Protein AF-A0A7S0P1N0-F1 (afdb_monomer_lite)

Radius of gyration: 26.45 Å; chains: 1; bounding box: 77×82×74 Å

Sequence (257 aa):
RDPQAFTAPPEMADDKFNQLIKRLEAVTVRLETMDGPAQPPVVAAALVEDDVPSPMVQAYDDFLASEVSAYVGLAGKIGAADVLAQAEVLKQAFDAQRAMLVQVSKCKKPSGAEMGDVVKATAEKIGEVQAKVDRRSASFNYLQAVSEAVPALGWVMIEKTPAPHVNEMWNCGAYNQTKILQQFKGKDEAQISCAKAMKEIFVALEKFVKENHRTGLEWNPKGVAVAEYKGAALPPPPLAVGGGPPPPPPPPPPPPP

Organism: NCBI:txid127549

InterPro domains:
  IPR001837 Adenylate cyclase-associated CAP [PTHR10652] (18-256)
  IPR013992 Adenylate cyclase-associated CAP, N-terminal [PF01213] (20-42)
  IPR018106 CAP, conserved site, N-terminal [PS01088] (20-32)
  IPR036222 Adenylate cyclase-associated CAP, N-terminal domain superfamily [G3DSA:1.25.40.330] (56-224)
  IPR036222 Adenylate cyclase-associated CAP, N-terminal domain superfamily [SSF101278] (57-254)
  IPR053950 CAP, N-terminal domain [PF21938] (60-217)

pLDDT: mean 83.4, std 21.51, range [33.78, 98.88]

Secondary structure (DSSP, 8-state):
-PPPP-----HHHHHHHHHHHHHHHHHHHHHHTT-S-------------TTS--HHHHHHHHHIIIIIHHHHHHHHHTT-HHHHHHHHHHHHHHHHHHHHHHHHHHBPPPPHHHHHHHHHHHHHHHHHHHHT--TT-TTHHHHHHHHHHGGGGGGGG--S-HHHHHHHHHHHHHHHHHHHHHHHTTT-HHHHHHHHHHHHHHHHHHHHHHHH-TTS----TTPBPGGG----PPPPPP-----PPPPPPPPPPPPP-

Structure (mmCIF, N/CA/C/O backbone):
data_AF-A0A7S0P1N0-F1
#
_entry.id   AF-A0A7S0P1N0-F1
#
loop_
_atom_site.group_PDB
_atom_site.id
_atom_site.type_symbol
_atom_site.label_atom_id
_atom_site.label_alt_id
_atom_site.label_comp_id
_atom_site.label_asym_id
_atom_site.label_entity_id
_atom_site.label_seq_id
_atom_site.pdbx_PDB_ins_code
_atom_site.Cartn_x
_atom_site.Cartn_y
_atom_site.Cartn_z
_atom_site.occupancy
_atom_site.B_iso_or_equiv
_atom_site.auth_seq_id
_atom_site.auth_comp_id
_atom_site.auth_asym_id
_atom_site.auth_atom_id
_atom_site.pdbx_PDB_model_num
ATOM 1 N N . ARG A 1 1 ? 26.922 -28.212 37.563 1.00 38.50 1 ARG A N 1
ATOM 2 C CA . ARG A 1 1 ? 25.515 -28.559 37.250 1.00 38.50 1 ARG A CA 1
ATOM 3 C C . ARG A 1 1 ? 25.008 -27.496 36.288 1.00 38.50 1 ARG A C 1
ATOM 5 O O . ARG A 1 1 ? 25.272 -26.329 36.533 1.00 38.50 1 ARG A O 1
ATOM 12 N N . ASP A 1 2 ? 24.448 -27.959 35.183 1.00 40.12 2 ASP A N 1
ATOM 13 C CA . ASP A 1 2 ? 24.424 -27.406 33.822 1.00 40.12 2 ASP A CA 1
ATOM 14 C C . ASP A 1 2 ? 23.770 -26.034 33.583 1.00 40.12 2 ASP A C 1
ATOM 16 O O . ASP A 1 2 ? 22.739 -25.735 34.185 1.00 40.12 2 ASP A O 1
ATOM 20 N N . PRO A 1 3 ? 24.267 -25.271 32.587 1.00 42.78 3 PRO A N 1
ATOM 21 C CA . PRO A 1 3 ? 23.469 -24.366 31.771 1.00 42.78 3 PRO A CA 1
ATOM 22 C C . PRO A 1 3 ? 23.076 -25.053 30.447 1.00 42.78 3 PRO A C 1
ATOM 24 O O . PRO A 1 3 ? 23.932 -25.381 29.626 1.00 42.78 3 PRO A O 1
ATOM 27 N N . GLN A 1 4 ? 21.778 -25.269 30.218 1.00 41.41 4 GLN A N 1
ATOM 28 C CA . GLN A 1 4 ? 21.286 -25.713 28.912 1.00 41.41 4 GLN A CA 1
ATOM 29 C C . GLN A 1 4 ? 21.271 -24.551 27.915 1.00 41.41 4 GLN A C 1
ATOM 31 O O . GLN A 1 4 ? 20.579 -23.551 28.095 1.00 41.41 4 GLN A O 1
ATOM 36 N N . ALA A 1 5 ? 22.040 -24.740 26.847 1.00 48.41 5 ALA A N 1
ATOM 37 C CA . ALA A 1 5 ? 21.930 -24.033 25.589 1.00 48.41 5 ALA A CA 1
ATOM 38 C C . ALA A 1 5 ? 20.613 -24.387 24.879 1.00 48.41 5 ALA A C 1
ATOM 40 O O . ALA A 1 5 ? 20.197 -25.545 24.870 1.00 48.41 5 ALA A O 1
ATOM 41 N N . PHE A 1 6 ? 20.015 -23.402 24.211 1.00 36.78 6 PHE A N 1
ATOM 42 C CA . PHE A 1 6 ? 19.104 -23.638 23.095 1.00 36.78 6 PHE A CA 1
ATOM 43 C C . PHE A 1 6 ? 19.391 -22.592 22.016 1.00 36.78 6 PHE A C 1
ATOM 45 O O . PHE A 1 6 ? 18.815 -21.510 21.975 1.00 36.78 6 PHE A O 1
ATOM 52 N N . THR A 1 7 ? 20.360 -22.916 21.169 1.00 48.94 7 THR A N 1
ATOM 53 C CA . THR A 1 7 ? 20.601 -22.258 19.886 1.00 48.94 7 THR A CA 1
ATOM 54 C C . THR A 1 7 ? 20.446 -23.322 18.806 1.00 48.94 7 THR A C 1
ATOM 56 O O . THR A 1 7 ? 21.201 -24.292 18.805 1.00 48.94 7 THR A O 1
ATOM 59 N N . ALA A 1 8 ? 19.483 -23.144 17.903 1.00 41.91 8 ALA A N 1
ATOM 60 C CA . ALA A 1 8 ? 19.374 -23.857 16.631 1.00 41.91 8 ALA A CA 1
ATOM 61 C C . ALA A 1 8 ? 18.570 -22.988 15.634 1.00 41.91 8 ALA A C 1
ATOM 63 O O . ALA A 1 8 ? 17.661 -22.291 16.094 1.00 41.91 8 ALA A O 1
ATOM 64 N N . PRO A 1 9 ? 18.789 -23.072 14.303 1.00 48.50 9 PRO A N 1
ATOM 65 C CA . PRO A 1 9 ? 19.985 -23.555 13.595 1.00 48.50 9 PRO A CA 1
ATOM 66 C C . PRO A 1 9 ? 20.454 -22.646 12.417 1.00 48.50 9 PRO A C 1
ATOM 68 O O . PRO A 1 9 ? 19.719 -21.770 11.961 1.00 48.50 9 PRO A O 1
ATOM 71 N N . PRO A 1 10 ? 21.670 -22.878 11.876 1.00 54.00 10 PRO A N 1
ATOM 72 C CA . PRO A 1 10 ? 22.224 -22.235 10.670 1.00 54.00 10 PRO A CA 1
ATOM 73 C C . PRO A 1 10 ? 21.725 -22.818 9.320 1.00 54.00 10 PRO A C 1
ATOM 75 O O . PRO A 1 10 ? 22.302 -22.545 8.273 1.00 54.00 10 PRO A O 1
ATOM 78 N N . GLU A 1 11 ? 20.625 -23.571 9.309 1.00 49.34 11 GLU A N 1
ATOM 79 C CA . GLU A 1 11 ? 20.190 -24.426 8.185 1.00 49.34 11 GLU A CA 1
ATOM 80 C C . GLU A 1 11 ? 19.778 -23.659 6.904 1.00 49.34 11 GLU A C 1
ATOM 82 O O . GLU A 1 11 ? 19.972 -24.133 5.788 1.00 49.34 11 GLU A O 1
ATOM 87 N N . MET A 1 12 ? 19.282 -22.422 7.031 1.00 49.97 12 MET A N 1
ATOM 88 C CA . MET A 1 12 ? 18.842 -21.610 5.879 1.00 49.97 12 MET A CA 1
ATOM 89 C C . MET A 1 12 ? 19.996 -21.054 5.024 1.00 49.97 12 MET A C 1
ATOM 91 O O . MET A 1 12 ? 19.798 -20.722 3.852 1.00 49.97 12 MET A O 1
ATOM 95 N N . ALA A 1 13 ? 21.187 -20.896 5.609 1.00 55.12 13 ALA A N 1
ATOM 96 C CA . ALA A 1 13 ? 22.369 -20.432 4.884 1.00 55.12 13 ALA A CA 1
ATOM 97 C C . ALA A 1 13 ? 22.968 -21.563 4.036 1.00 55.12 13 ALA A C 1
ATOM 99 O O . ALA A 1 13 ? 23.388 -21.324 2.900 1.00 55.12 13 ALA A O 1
ATOM 100 N N . ASP A 1 14 ? 22.920 -22.787 4.560 1.00 60.50 14 ASP A N 1
ATOM 101 C CA . ASP A 1 14 ? 23.453 -23.983 3.914 1.00 60.50 14 ASP A CA 1
ATOM 102 C C . ASP A 1 14 ? 22.654 -24.344 2.657 1.00 60.50 14 ASP A C 1
ATOM 104 O O . ASP A 1 14 ? 23.241 -24.665 1.625 1.00 60.50 14 ASP A O 1
ATOM 108 N N . ASP A 1 15 ? 21.330 -24.179 2.671 1.00 64.25 15 ASP A N 1
ATOM 109 C CA . ASP A 1 15 ? 20.498 -24.422 1.487 1.00 64.25 15 ASP A CA 1
ATOM 110 C C . ASP A 1 15 ? 20.764 -23.429 0.350 1.00 64.25 15 ASP A C 1
ATOM 112 O O . ASP A 1 15 ? 20.892 -23.825 -0.813 1.00 64.25 15 ASP A O 1
ATOM 116 N N . LYS A 1 16 ? 20.922 -22.137 0.665 1.00 63.69 16 LYS A N 1
ATOM 117 C CA . LYS A 1 16 ? 21.288 -21.122 -0.340 1.00 63.69 16 LYS A CA 1
ATOM 118 C C . LYS A 1 16 ? 22.685 -21.377 -0.903 1.00 63.69 16 LYS A C 1
ATOM 120 O O . LYS A 1 16 ? 22.903 -21.225 -2.105 1.00 63.69 16 LYS A O 1
ATOM 125 N N . PHE A 1 17 ? 23.617 -21.803 -0.055 1.00 68.50 17 PHE A N 1
ATOM 126 C CA . PHE A 1 17 ? 24.977 -22.148 -0.457 1.00 68.50 17 PHE A CA 1
ATOM 127 C C . PHE A 1 17 ? 25.018 -23.402 -1.346 1.00 68.50 17 PHE A C 1
ATOM 129 O O . PHE A 1 17 ? 25.632 -23.386 -2.413 1.00 68.50 17 PHE A O 1
ATOM 136 N N . ASN A 1 18 ? 24.269 -24.446 -0.991 1.00 67.25 18 ASN A N 1
ATOM 137 C CA . ASN A 1 18 ? 24.148 -25.672 -1.782 1.00 67.25 18 ASN A CA 1
ATOM 138 C C . ASN A 1 18 ? 23.496 -25.420 -3.151 1.00 67.25 18 ASN A C 1
ATOM 140 O O . ASN A 1 18 ? 23.880 -26.027 -4.153 1.00 67.25 18 ASN A O 1
ATOM 144 N N . GLN A 1 19 ? 22.536 -24.494 -3.226 1.00 66.94 19 GLN A N 1
ATOM 145 C CA . GLN A 1 19 ? 21.942 -24.069 -4.497 1.00 66.94 19 GLN A CA 1
ATOM 146 C C . GLN A 1 19 ? 22.935 -23.297 -5.379 1.00 66.94 19 GLN A C 1
ATOM 148 O O . GLN A 1 19 ? 22.938 -23.486 -6.596 1.00 66.94 19 GLN A O 1
ATOM 153 N N . LEU A 1 20 ? 23.802 -22.466 -4.790 1.00 66.31 20 LEU A N 1
ATOM 154 C CA . LEU A 1 20 ? 24.868 -21.767 -5.515 1.00 66.31 20 LEU A CA 1
ATOM 155 C C . LEU A 1 20 ? 25.917 -22.742 -6.071 1.00 66.31 20 LEU A C 1
ATOM 157 O O . LEU A 1 20 ? 26.323 -22.596 -7.223 1.00 66.31 20 LEU A O 1
ATOM 161 N N . ILE A 1 21 ? 26.297 -23.767 -5.301 1.00 75.19 21 ILE A N 1
ATOM 162 C CA . ILE A 1 21 ? 27.248 -24.801 -5.743 1.00 75.19 21 ILE A CA 1
ATOM 163 C C . ILE A 1 21 ? 26.687 -25.595 -6.926 1.00 75.19 21 ILE A C 1
ATOM 165 O O . ILE A 1 21 ? 27.344 -25.686 -7.959 1.00 75.19 21 ILE A O 1
ATOM 169 N N . LYS A 1 22 ? 25.438 -26.073 -6.844 1.00 67.88 22 LYS A N 1
ATOM 170 C CA . LYS A 1 22 ? 24.798 -26.799 -7.959 1.00 67.88 22 LYS A CA 1
ATOM 171 C C . LYS A 1 22 ? 24.733 -25.972 -9.246 1.00 67.88 22 LYS A C 1
ATOM 173 O O . LYS A 1 22 ? 24.831 -26.514 -10.346 1.00 67.88 22 LYS A O 1
ATOM 178 N N . ARG A 1 23 ? 24.567 -24.650 -9.130 1.00 72.44 23 ARG A N 1
ATOM 179 C CA . ARG A 1 23 ? 24.579 -23.736 -10.284 1.00 72.44 23 ARG A CA 1
ATOM 180 C C . ARG A 1 23 ? 25.978 -23.568 -10.862 1.00 72.44 23 ARG A C 1
ATOM 182 O O . ARG A 1 23 ? 26.115 -23.583 -12.081 1.00 72.44 23 ARG A O 1
ATOM 189 N N . LEU A 1 24 ? 26.999 -23.442 -10.015 1.00 66.12 24 LEU A N 1
ATOM 190 C CA . LEU A 1 24 ? 28.394 -23.395 -10.456 1.00 66.12 24 LEU A CA 1
ATOM 191 C C . LEU A 1 24 ? 28.783 -24.666 -11.215 1.00 66.12 24 LEU A C 1
ATOM 193 O O . LEU A 1 24 ? 29.367 -24.555 -12.291 1.00 66.12 24 LEU A O 1
ATOM 197 N N . GLU A 1 25 ? 28.384 -25.837 -10.714 1.00 72.50 25 GLU A N 1
ATOM 198 C CA . GLU A 1 25 ? 28.589 -27.136 -11.370 1.00 72.50 25 GLU A CA 1
ATOM 199 C C . GLU A 1 25 ? 27.862 -27.215 -12.726 1.00 72.50 25 GLU A C 1
ATOM 201 O O . GLU A 1 25 ? 28.440 -27.616 -13.734 1.00 72.50 25 GLU A O 1
ATOM 206 N N . ALA A 1 26 ? 26.613 -26.744 -12.808 1.00 62.31 26 ALA A N 1
ATOM 207 C CA . ALA A 1 26 ? 25.864 -26.720 -14.068 1.00 62.31 26 ALA A CA 1
ATOM 208 C C . ALA A 1 26 ? 26.461 -25.753 -15.112 1.00 62.31 26 ALA A C 1
ATOM 210 O O . ALA A 1 26 ? 26.416 -26.027 -16.315 1.00 62.31 26 ALA A O 1
ATOM 211 N N . VAL A 1 27 ? 27.022 -24.623 -14.670 1.00 62.94 27 VAL A N 1
ATOM 212 C CA . VAL A 1 27 ? 27.705 -23.655 -15.543 1.00 62.94 27 VAL A CA 1
ATOM 213 C C . VAL A 1 27 ? 29.039 -24.214 -16.041 1.00 62.94 27 VAL A C 1
ATOM 215 O O . VAL A 1 27 ? 29.364 -24.021 -17.211 1.00 62.94 27 VAL A O 1
ATOM 218 N N . THR A 1 28 ? 29.773 -24.959 -15.210 1.00 59.78 28 THR A N 1
ATOM 219 C CA . THR A 1 28 ? 31.033 -25.603 -15.624 1.00 59.78 28 THR A CA 1
ATOM 220 C C . THR A 1 28 ? 30.793 -26.706 -16.651 1.00 59.78 28 THR A C 1
ATOM 222 O O . THR A 1 28 ? 31.433 -26.689 -17.697 1.00 59.78 28 THR A O 1
ATOM 225 N N . VAL A 1 29 ? 29.783 -27.562 -16.457 1.00 61.78 29 VAL A N 1
ATOM 226 C CA . VAL A 1 29 ? 29.405 -28.593 -17.449 1.00 61.78 29 VAL A CA 1
ATOM 227 C C . VAL A 1 29 ? 29.011 -27.976 -18.802 1.00 61.78 29 VAL A C 1
ATOM 229 O O . VAL A 1 29 ? 29.302 -28.533 -19.862 1.00 61.78 29 VAL A O 1
ATOM 232 N N . ARG A 1 30 ? 28.364 -26.802 -18.793 1.00 59.91 30 ARG A N 1
ATOM 233 C CA . ARG A 1 30 ? 27.990 -26.071 -20.017 1.00 59.91 30 ARG A CA 1
ATOM 234 C C . ARG A 1 30 ? 29.170 -25.388 -20.711 1.00 59.91 30 ARG A C 1
ATOM 236 O O . ARG A 1 30 ? 29.171 -25.295 -21.934 1.00 59.91 30 ARG A O 1
ATOM 243 N N . LEU A 1 31 ? 30.163 -24.933 -19.950 1.00 55.50 31 LEU A N 1
ATOM 244 C CA . LEU A 1 31 ? 31.414 -24.398 -20.495 1.00 55.50 31 LEU A CA 1
ATOM 245 C C . LEU A 1 31 ? 32.249 -25.501 -21.156 1.00 55.50 31 LEU A C 1
ATOM 247 O O . LEU A 1 31 ? 32.766 -25.292 -22.248 1.00 55.50 31 LEU A O 1
ATOM 251 N N . GLU A 1 32 ? 32.302 -26.692 -20.561 1.00 61.88 32 GLU A N 1
ATOM 252 C CA . GLU A 1 32 ? 33.027 -27.843 -21.121 1.00 61.88 32 GLU A CA 1
ATOM 253 C C . GLU A 1 32 ? 32.364 -28.420 -22.385 1.00 61.88 32 GLU A C 1
ATOM 255 O O . GLU A 1 32 ? 33.026 -29.043 -23.212 1.00 61.88 32 GLU A O 1
ATOM 260 N N . THR A 1 33 ? 31.066 -28.177 -22.588 1.00 53.72 33 THR A N 1
ATOM 261 C CA . THR A 1 33 ? 30.337 -28.590 -23.802 1.00 53.72 33 THR A CA 1
ATOM 262 C C . THR A 1 33 ? 30.398 -27.569 -24.946 1.00 53.72 33 THR A C 1
ATOM 264 O O . THR A 1 33 ? 29.909 -27.860 -26.037 1.00 53.72 33 THR A O 1
ATOM 267 N N . MET A 1 34 ? 31.020 -26.400 -24.740 1.00 54.03 34 MET A N 1
ATOM 268 C CA . MET A 1 34 ? 31.154 -25.342 -25.754 1.00 54.03 34 MET A CA 1
ATOM 269 C C . MET A 1 34 ? 32.425 -25.432 -26.622 1.00 54.03 34 MET A C 1
ATOM 271 O O . MET A 1 34 ? 32.556 -24.646 -27.556 1.00 54.03 34 MET A O 1
ATOM 275 N N . ASP A 1 35 ? 33.315 -26.406 -26.401 1.00 47.09 35 ASP A N 1
ATOM 276 C CA . ASP A 1 35 ? 34.572 -26.574 -27.164 1.00 47.09 35 ASP A CA 1
ATOM 277 C C . ASP A 1 35 ? 34.420 -27.389 -28.481 1.00 47.09 35 ASP A C 1
ATOM 279 O O . ASP A 1 35 ? 35.325 -28.091 -28.933 1.00 47.09 35 ASP A O 1
ATOM 283 N N . GLY A 1 36 ? 33.247 -27.315 -29.127 1.00 51.47 36 GLY A N 1
ATOM 284 C CA . GLY A 1 36 ? 32.944 -27.948 -30.424 1.00 51.47 36 GLY A CA 1
ATOM 285 C C . GLY A 1 36 ? 32.865 -26.941 -31.588 1.00 51.47 36 GLY A C 1
ATOM 286 O O . GLY A 1 36 ? 32.586 -25.763 -31.361 1.00 51.47 36 GLY A O 1
ATOM 287 N N . PRO A 1 37 ? 33.096 -27.354 -32.854 1.00 42.81 37 PRO A N 1
ATOM 288 C CA . PRO A 1 37 ? 33.332 -26.415 -33.947 1.00 42.81 37 PRO A CA 1
ATOM 289 C C . PRO A 1 37 ? 32.078 -25.613 -34.341 1.00 42.81 37 PRO A C 1
ATOM 291 O O . PRO A 1 37 ? 31.004 -26.159 -34.581 1.00 42.81 37 PRO A O 1
ATOM 294 N N . ALA A 1 38 ? 32.298 -24.298 -34.430 1.00 46.72 38 ALA A N 1
ATOM 295 C CA . ALA A 1 38 ? 31.458 -23.190 -34.890 1.00 46.72 38 ALA A CA 1
ATOM 296 C C . ALA A 1 38 ? 30.164 -23.524 -35.671 1.00 46.72 38 ALA A C 1
ATOM 298 O O . ALA A 1 38 ? 30.196 -23.871 -36.853 1.00 46.72 38 ALA A O 1
ATOM 299 N N . GLN A 1 39 ? 29.016 -23.236 -35.045 1.00 35.59 39 GLN A N 1
ATOM 300 C CA . GLN A 1 39 ? 27.755 -22.917 -35.726 1.00 35.59 39 GLN A CA 1
ATOM 301 C C . GLN A 1 39 ? 27.469 -21.398 -35.666 1.00 35.59 39 GLN A C 1
ATOM 303 O O . GLN A 1 39 ? 27.903 -20.734 -34.722 1.00 35.59 39 GLN A O 1
ATOM 308 N N . PRO A 1 40 ? 26.768 -20.829 -36.671 1.00 38.91 40 PRO A N 1
ATOM 309 C CA . PRO A 1 40 ? 26.481 -19.392 -36.767 1.00 38.91 40 PRO A CA 1
ATOM 310 C C . PRO A 1 40 ? 25.583 -18.905 -35.612 1.00 38.91 40 PRO A C 1
ATOM 312 O O . PRO A 1 40 ? 24.900 -19.722 -34.992 1.00 38.91 40 PRO A O 1
ATOM 315 N N . PRO A 1 41 ? 25.563 -17.590 -35.304 1.00 38.31 41 PRO A N 1
ATOM 316 C CA . PRO A 1 41 ? 25.000 -17.079 -34.063 1.00 38.31 41 PRO A CA 1
ATOM 317 C C . PRO A 1 41 ? 23.477 -17.209 -34.082 1.00 38.31 41 PRO A C 1
ATOM 319 O O . PRO A 1 41 ? 22.760 -16.351 -34.594 1.00 38.31 41 PRO A O 1
ATOM 322 N N . VAL A 1 42 ? 22.969 -18.282 -33.481 1.00 37.53 42 VAL A N 1
ATOM 323 C CA . VAL A 1 42 ? 21.639 -18.261 -32.886 1.00 37.53 42 VAL A CA 1
ATOM 324 C C . VAL A 1 42 ? 21.680 -17.187 -31.812 1.00 37.53 42 VAL A C 1
ATOM 326 O O . VAL A 1 42 ? 22.429 -17.293 -30.842 1.00 37.53 42 VAL A O 1
ATOM 329 N N . VAL A 1 43 ? 20.921 -16.114 -32.038 1.00 39.66 43 VAL A N 1
ATOM 330 C CA . VAL A 1 43 ? 20.565 -15.137 -31.011 1.00 39.66 43 VAL A CA 1
ATOM 331 C C . VAL A 1 43 ? 20.265 -15.908 -29.736 1.00 39.66 43 VAL A C 1
ATOM 333 O O . VAL A 1 43 ? 19.310 -16.682 -29.683 1.00 39.66 43 VAL A O 1
ATOM 336 N N . ALA A 1 44 ? 21.148 -15.770 -28.748 1.00 37.00 44 ALA A N 1
ATOM 337 C CA . ALA A 1 44 ? 20.954 -16.359 -27.444 1.00 37.00 44 ALA A CA 1
ATOM 338 C C . ALA A 1 44 ? 19.660 -15.757 -26.904 1.00 37.00 44 ALA A C 1
ATOM 340 O O . ALA A 1 44 ? 19.636 -14.612 -26.452 1.00 37.00 44 ALA A O 1
ATOM 341 N N . ALA A 1 45 ? 18.567 -16.511 -27.024 1.00 38.62 45 ALA A N 1
ATOM 342 C CA . ALA A 1 45 ? 17.382 -16.292 -26.227 1.00 38.62 45 ALA A CA 1
ATOM 343 C C . ALA A 1 45 ? 17.904 -16.276 -24.793 1.00 38.62 45 ALA A C 1
ATOM 345 O O . ALA A 1 45 ? 18.419 -17.290 -24.315 1.00 38.62 45 ALA A O 1
ATOM 346 N N . ALA A 1 46 ? 17.901 -15.091 -24.180 1.00 40.81 46 ALA A N 1
ATOM 347 C CA . ALA A 1 46 ? 18.275 -14.925 -22.793 1.00 40.81 46 ALA A CA 1
ATOM 348 C C . ALA A 1 46 ? 17.471 -15.965 -22.019 1.00 40.81 46 ALA A C 1
ATOM 350 O O . ALA A 1 46 ? 16.240 -15.920 -22.014 1.00 40.81 46 ALA A O 1
ATOM 351 N N . LEU A 1 47 ? 18.174 -16.965 -21.486 1.00 42.12 47 LEU A N 1
ATOM 352 C CA . LEU A 1 47 ? 17.580 -17.977 -20.637 1.00 42.12 47 LEU A CA 1
ATOM 353 C C . LEU A 1 47 ? 16.906 -17.211 -19.510 1.00 42.12 47 LEU A C 1
ATOM 355 O O . LEU A 1 47 ? 17.573 -16.559 -18.710 1.00 42.12 47 LEU A O 1
ATOM 359 N N . VAL A 1 48 ? 15.580 -17.221 -19.532 1.00 46.78 48 VAL A N 1
ATOM 360 C CA . VAL A 1 48 ? 14.754 -16.641 -18.491 1.00 46.78 48 VAL A CA 1
ATOM 361 C C . VAL A 1 48 ? 15.152 -17.376 -17.212 1.00 46.78 48 VAL A C 1
ATOM 363 O O . VAL A 1 48 ? 14.984 -18.591 -17.113 1.00 46.78 48 VAL A O 1
ATOM 366 N N . GLU A 1 49 ? 15.784 -16.668 -16.276 1.00 45.56 49 GLU A N 1
ATOM 367 C CA . GLU A 1 49 ? 16.088 -17.148 -14.923 1.00 45.56 49 GLU A CA 1
ATOM 368 C C . GLU A 1 49 ? 14.767 -17.270 -14.139 1.00 45.56 49 GLU A C 1
ATOM 370 O O . GLU A 1 49 ? 14.502 -16.517 -13.208 1.00 45.56 49 GLU A O 1
ATOM 375 N N . ASP A 1 50 ? 13.864 -18.140 -14.593 1.00 53.16 50 ASP A N 1
ATOM 376 C CA . ASP A 1 50 ? 12.423 -17.925 -14.416 1.00 53.16 50 ASP A CA 1
ATOM 377 C C . ASP A 1 50 ? 11.826 -18.395 -13.083 1.00 53.16 50 ASP A C 1
ATOM 379 O O . ASP A 1 50 ? 10.608 -18.404 -12.955 1.00 53.16 50 ASP A O 1
ATOM 383 N N . ASP A 1 51 ? 12.629 -18.753 -12.076 1.00 60.50 51 ASP A N 1
ATOM 384 C CA . ASP A 1 51 ? 12.069 -19.364 -10.855 1.00 60.50 51 ASP A CA 1
ATOM 385 C C . ASP A 1 51 ? 12.529 -18.744 -9.530 1.00 60.50 51 ASP A C 1
ATOM 387 O O . ASP A 1 51 ? 12.043 -19.121 -8.467 1.00 60.50 51 ASP A O 1
ATOM 391 N N . VAL A 1 52 ? 13.431 -17.755 -9.557 1.00 67.19 52 VAL A N 1
ATOM 392 C CA . VAL A 1 52 ? 13.800 -17.012 -8.341 1.00 67.19 52 VAL A CA 1
ATOM 393 C C . VAL A 1 52 ? 13.293 -15.575 -8.445 1.00 67.19 52 VAL A C 1
ATOM 395 O O . VAL A 1 52 ? 13.694 -14.863 -9.369 1.00 67.19 52 VAL A O 1
ATOM 398 N N . PRO A 1 53 ? 12.433 -15.117 -7.512 1.00 80.25 53 PRO A N 1
ATOM 399 C CA . PRO A 1 53 ? 12.043 -13.716 -7.433 1.00 80.25 53 PRO A CA 1
ATOM 400 C C . PRO A 1 53 ? 13.273 -12.807 -7.370 1.00 80.25 53 PRO A C 1
ATOM 402 O O . PRO A 1 53 ? 14.254 -13.116 -6.690 1.00 80.25 53 PRO A O 1
ATOM 405 N N . SER A 1 54 ? 13.227 -11.665 -8.061 1.00 91.75 54 SER A N 1
ATOM 406 C CA . SER A 1 54 ? 14.294 -10.670 -7.932 1.00 91.75 54 SER A CA 1
ATOM 407 C C . SER A 1 54 ? 14.417 -10.224 -6.463 1.00 91.75 54 SER A C 1
ATOM 409 O O . SER A 1 54 ? 13.416 -10.250 -5.741 1.00 91.75 54 SER A O 1
ATOM 411 N N . PRO A 1 55 ? 15.595 -9.765 -5.996 1.00 94.50 55 PRO A N 1
ATOM 412 C CA . PRO A 1 55 ? 15.749 -9.290 -4.618 1.00 94.50 55 PRO A CA 1
ATOM 413 C C . PRO A 1 55 ? 14.729 -8.211 -4.225 1.00 94.50 55 PRO A C 1
ATOM 415 O O . PRO A 1 55 ? 14.241 -8.202 -3.100 1.00 94.50 55 PRO A O 1
ATOM 418 N N . MET A 1 56 ? 14.362 -7.347 -5.175 1.00 95.81 56 MET A N 1
ATOM 419 C CA . MET A 1 56 ? 13.334 -6.321 -5.000 1.00 95.81 56 MET A CA 1
ATOM 420 C C . MET A 1 56 ? 11.929 -6.930 -4.855 1.00 95.81 56 MET A C 1
ATOM 422 O O . MET A 1 56 ? 11.183 -6.516 -3.973 1.00 95.81 56 MET A O 1
ATOM 426 N N . VAL A 1 57 ? 11.572 -7.952 -5.641 1.00 96.94 57 VAL A N 1
ATOM 427 C CA . VAL A 1 57 ? 10.289 -8.658 -5.464 1.00 96.94 57 VAL A CA 1
ATOM 428 C C . VAL A 1 57 ? 10.258 -9.383 -4.119 1.00 96.94 57 VAL A C 1
ATOM 430 O O . VAL A 1 57 ? 9.264 -9.283 -3.410 1.00 96.94 57 VAL A O 1
ATOM 433 N N . GLN A 1 58 ? 11.349 -10.043 -3.723 1.00 97.44 58 GLN A N 1
ATOM 434 C CA . GLN A 1 58 ? 11.426 -10.721 -2.427 1.00 97.44 58 GLN A CA 1
ATOM 435 C C . GLN A 1 58 ? 11.284 -9.740 -1.254 1.00 97.44 58 GLN A C 1
ATOM 437 O O . GLN A 1 58 ? 10.548 -10.015 -0.314 1.00 97.44 58 GLN A O 1
ATOM 442 N N . ALA A 1 59 ? 11.934 -8.574 -1.317 1.00 97.69 59 ALA A N 1
ATOM 443 C CA . ALA A 1 59 ? 11.790 -7.546 -0.287 1.00 97.69 59 ALA A CA 1
ATOM 444 C C . ALA A 1 59 ? 10.342 -7.037 -0.176 1.00 97.69 59 ALA A C 1
ATOM 446 O O . ALA A 1 59 ? 9.871 -6.735 0.921 1.00 97.69 59 ALA A O 1
ATOM 447 N N . TYR A 1 60 ? 9.625 -6.961 -1.302 1.00 98.50 60 TYR A N 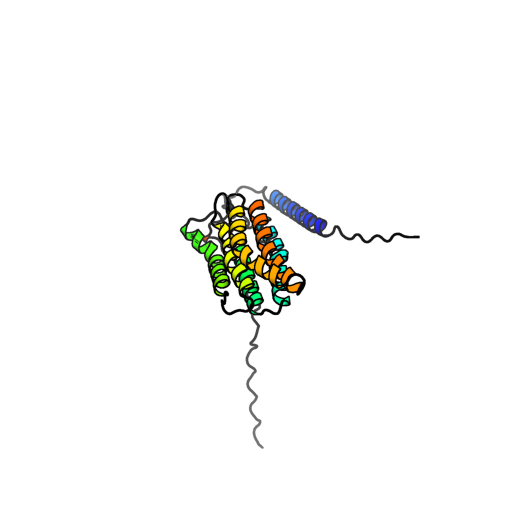1
ATOM 448 C CA . TYR A 1 60 ? 8.203 -6.634 -1.301 1.00 98.50 60 TYR A CA 1
ATOM 449 C C . TYR A 1 60 ? 7.363 -7.763 -0.689 1.00 98.50 60 TYR A C 1
ATOM 451 O O . TYR A 1 60 ? 6.476 -7.489 0.113 1.00 98.50 60 TYR A O 1
ATOM 459 N N . ASP A 1 61 ? 7.667 -9.025 -1.003 1.00 98.31 61 ASP A N 1
ATOM 460 C CA . ASP A 1 61 ? 6.987 -10.202 -0.444 1.00 98.31 61 ASP A CA 1
ATOM 461 C C . ASP A 1 61 ? 7.107 -10.271 1.075 1.00 98.31 61 ASP A C 1
ATOM 463 O O . ASP A 1 61 ? 6.109 -10.494 1.764 1.00 98.31 61 ASP A O 1
ATOM 467 N N . ASP A 1 62 ? 8.305 -10.013 1.598 1.00 98.06 62 ASP A N 1
ATOM 468 C CA . ASP A 1 62 ? 8.564 -9.973 3.035 1.00 98.06 62 ASP A CA 1
ATOM 469 C C . ASP A 1 62 ? 7.731 -8.867 3.706 1.00 98.06 62 ASP A C 1
ATOM 471 O O . ASP A 1 62 ? 7.120 -9.097 4.750 1.00 98.06 62 ASP A O 1
ATOM 475 N N . PHE A 1 63 ? 7.633 -7.693 3.070 1.00 98.06 63 PHE A N 1
ATOM 476 C CA . PHE A 1 63 ? 6.770 -6.593 3.511 1.00 98.06 63 PHE A CA 1
ATOM 477 C C . PHE A 1 63 ? 5.275 -6.969 3.515 1.00 98.06 63 PHE A C 1
ATOM 479 O O . PHE A 1 63 ? 4.557 -6.637 4.463 1.00 98.06 63 PHE A O 1
ATOM 486 N N . LEU A 1 64 ? 4.786 -7.675 2.489 1.00 98.50 64 LEU A N 1
ATOM 487 C CA . LEU A 1 64 ? 3.391 -8.132 2.449 1.00 98.50 64 LEU A CA 1
ATOM 488 C C . LEU A 1 64 ? 3.098 -9.154 3.551 1.00 98.50 64 LEU A C 1
ATOM 490 O O . LEU A 1 64 ? 2.047 -9.094 4.198 1.00 98.50 64 LEU A O 1
ATOM 494 N N . ALA A 1 65 ? 4.025 -10.089 3.761 1.00 98.00 65 ALA A N 1
ATOM 495 C CA . ALA A 1 65 ? 3.914 -11.132 4.770 1.00 98.00 65 ALA A CA 1
ATOM 496 C C . ALA A 1 65 ? 3.997 -10.581 6.203 1.00 98.00 65 ALA A C 1
ATOM 498 O O . ALA A 1 65 ? 3.415 -11.185 7.106 1.00 98.00 65 ALA A O 1
ATOM 499 N N . SER A 1 66 ? 4.667 -9.440 6.409 1.00 97.81 66 SER A N 1
ATOM 500 C CA . SER A 1 66 ? 4.729 -8.752 7.698 1.00 97.81 66 SER A CA 1
ATOM 501 C C . SER A 1 66 ? 3.577 -7.757 7.884 1.00 97.81 66 SER A C 1
ATOM 503 O O . SER A 1 66 ? 2.562 -8.095 8.494 1.00 97.81 66 SER A O 1
ATOM 505 N N . GLU A 1 67 ? 3.705 -6.537 7.367 1.00 97.94 67 GLU A N 1
ATOM 506 C CA . GLU A 1 67 ? 2.892 -5.393 7.791 1.00 97.94 67 GLU A CA 1
ATOM 507 C C . GLU A 1 67 ? 1.468 -5.451 7.242 1.00 97.94 67 GLU A C 1
ATOM 509 O O . GLU A 1 67 ? 0.501 -5.204 7.968 1.00 97.94 67 GLU A O 1
ATOM 514 N N . VAL A 1 68 ? 1.315 -5.827 5.968 1.00 98.44 68 VAL A N 1
ATOM 515 C CA . VAL A 1 68 ? -0.012 -5.925 5.340 1.00 98.44 68 VAL A CA 1
ATOM 516 C C . VAL A 1 68 ? -0.808 -7.066 5.974 1.00 98.44 68 VAL A C 1
ATOM 518 O O . VAL A 1 68 ? -1.958 -6.874 6.372 1.00 98.44 68 VAL A O 1
ATOM 521 N N . SER A 1 69 ? -0.186 -8.238 6.136 1.00 98.25 69 SER A N 1
ATOM 522 C CA . SER A 1 69 ? -0.794 -9.388 6.815 1.00 98.25 69 SER A CA 1
ATOM 523 C C . SER A 1 69 ? -1.169 -9.073 8.270 1.00 98.25 69 SER A C 1
ATOM 525 O O . SER A 1 69 ? -2.288 -9.368 8.701 1.00 98.25 69 SER A O 1
ATOM 527 N N . ALA A 1 70 ? -0.280 -8.409 9.019 1.00 98.50 70 ALA A N 1
ATOM 528 C CA . ALA A 1 70 ? -0.539 -8.008 10.399 1.00 98.50 70 ALA A CA 1
ATOM 529 C C . ALA A 1 70 ? -1.738 -7.054 10.509 1.00 98.50 70 ALA A C 1
ATOM 531 O O . ALA A 1 70 ? -2.601 -7.257 11.367 1.00 98.50 70 ALA A O 1
ATOM 532 N N . TYR A 1 71 ? -1.834 -6.053 9.629 1.00 98.75 71 TYR A N 1
ATOM 533 C CA . TYR A 1 71 ? -2.975 -5.138 9.602 1.00 98.75 71 TYR A CA 1
ATOM 534 C C . TYR A 1 71 ? -4.293 -5.860 9.302 1.00 98.75 71 TYR A C 1
ATOM 536 O O . TYR A 1 71 ? -5.254 -5.673 10.046 1.00 98.75 71 TYR A O 1
ATOM 544 N N . VAL A 1 72 ? -4.342 -6.724 8.281 1.00 98.69 72 VAL A N 1
ATOM 545 C CA . VAL A 1 72 ? -5.554 -7.502 7.954 1.00 98.69 72 VAL A CA 1
ATOM 546 C C . VAL A 1 72 ? -5.958 -8.395 9.132 1.00 98.69 72 VAL A C 1
ATOM 548 O O . VAL A 1 72 ? -7.123 -8.419 9.534 1.00 98.69 72 VAL A O 1
ATOM 551 N N . GLY A 1 73 ? -4.989 -9.072 9.754 1.00 98.56 73 GLY A N 1
ATOM 552 C CA . GLY A 1 73 ? -5.227 -9.903 10.932 1.00 98.56 73 GLY A CA 1
ATOM 553 C C . GLY A 1 73 ? -5.752 -9.115 12.137 1.00 98.56 73 GLY A C 1
ATOM 554 O O . GLY A 1 73 ? -6.583 -9.622 12.890 1.00 98.56 73 GLY A O 1
ATOM 555 N N . LEU A 1 74 ? -5.300 -7.873 12.333 1.00 98.75 74 LEU A N 1
ATOM 556 C CA . LEU A 1 74 ? -5.800 -6.984 13.385 1.00 98.75 74 LEU A CA 1
ATOM 557 C C . LEU A 1 74 ? -7.178 -6.404 13.049 1.00 98.75 74 LEU A C 1
ATOM 559 O O . LEU A 1 74 ? -8.031 -6.357 13.934 1.00 98.75 74 LEU A O 1
ATOM 563 N N . ALA A 1 75 ? -7.438 -6.050 11.789 1.00 98.44 75 ALA A N 1
ATOM 564 C CA . ALA A 1 75 ? -8.751 -5.607 11.323 1.00 98.44 75 ALA A CA 1
ATOM 565 C C . ALA A 1 75 ? -9.829 -6.681 11.560 1.00 98.44 75 ALA A C 1
ATOM 567 O O . ALA A 1 75 ? -10.942 -6.368 11.979 1.00 98.44 75 ALA A O 1
ATOM 568 N N . GLY A 1 76 ? -9.481 -7.962 11.401 1.00 97.94 76 GLY A N 1
ATOM 569 C CA . GLY A 1 76 ? -10.376 -9.071 11.744 1.00 97.94 76 GLY A CA 1
ATOM 570 C C . GLY A 1 76 ? -10.665 -9.208 13.245 1.00 97.94 76 GLY A C 1
ATOM 571 O O . GLY A 1 76 ? -11.713 -9.724 13.626 1.00 97.94 76 GLY A O 1
ATOM 572 N N . LYS A 1 77 ? -9.773 -8.720 14.117 1.00 97.56 77 LYS A N 1
ATOM 573 C CA . LYS A 1 77 ? -9.909 -8.833 15.581 1.00 97.56 77 LYS A CA 1
ATOM 574 C C . LYS A 1 77 ? -10.725 -7.709 16.217 1.00 97.56 77 LYS A C 1
ATOM 576 O O . LYS A 1 77 ? -11.230 -7.907 17.316 1.00 97.56 77 LYS A O 1
ATOM 581 N N . ILE A 1 78 ? -10.875 -6.557 15.559 1.00 97.50 78 ILE A N 1
ATOM 582 C CA . ILE A 1 78 ? -11.611 -5.411 16.129 1.00 97.50 78 ILE A CA 1
ATOM 583 C C . ILE A 1 78 ? -13.140 -5.529 16.010 1.00 97.50 78 ILE A C 1
ATOM 585 O O . ILE A 1 78 ? -13.859 -4.661 16.498 1.00 97.50 78 ILE A O 1
ATOM 589 N N . GLY A 1 79 ? -13.652 -6.575 15.350 1.00 94.00 79 GLY A N 1
ATOM 590 C CA . GLY A 1 79 ? -15.093 -6.835 15.238 1.00 94.00 79 GLY A CA 1
ATOM 591 C C . GLY A 1 79 ? -15.860 -5.880 14.311 1.00 94.00 79 GLY A C 1
ATOM 592 O O . GLY A 1 79 ? -17.089 -5.871 14.337 1.00 94.00 79 GLY A O 1
ATOM 593 N N . ALA A 1 80 ? -15.164 -5.092 13.486 1.00 97.12 80 ALA A N 1
ATOM 594 C CA . ALA A 1 80 ? -15.757 -4.183 12.506 1.00 97.12 80 ALA A CA 1
ATOM 595 C C . ALA A 1 80 ? -15.655 -4.774 11.089 1.00 97.12 80 ALA A C 1
ATOM 597 O O . ALA A 1 80 ? -14.609 -4.704 10.441 1.00 97.12 80 ALA A O 1
ATOM 598 N N . ALA A 1 81 ? -16.744 -5.387 10.617 1.00 98.12 81 ALA A N 1
ATOM 599 C CA . ALA A 1 81 ? -16.764 -6.139 9.357 1.00 98.12 81 ALA A CA 1
ATOM 600 C C . ALA A 1 81 ? -16.427 -5.283 8.123 1.00 98.12 81 ALA A C 1
ATOM 602 O O . ALA A 1 81 ? -15.805 -5.766 7.181 1.00 98.12 81 ALA A O 1
ATOM 603 N N . ASP A 1 82 ? -16.811 -4.010 8.131 1.00 98.31 82 ASP A N 1
ATOM 604 C CA . ASP A 1 82 ? -16.503 -3.052 7.072 1.00 98.31 82 ASP A CA 1
ATOM 605 C C . ASP A 1 82 ? -15.015 -2.678 7.024 1.00 98.31 82 ASP A C 1
ATOM 607 O O . ASP A 1 82 ? -14.451 -2.559 5.936 1.00 98.31 82 ASP A O 1
ATOM 611 N N . VAL A 1 83 ? -14.356 -2.571 8.183 1.00 98.62 83 VAL A N 1
ATOM 612 C CA . VAL A 1 83 ? -12.904 -2.352 8.267 1.00 98.62 83 VAL A CA 1
ATOM 613 C C . VAL A 1 83 ? -12.143 -3.559 7.731 1.00 98.62 83 VAL A C 1
ATOM 615 O O . VAL A 1 83 ? -11.235 -3.383 6.921 1.00 98.62 83 VAL A O 1
ATOM 618 N N . LEU A 1 84 ? -12.532 -4.780 8.117 1.00 98.75 84 LEU A N 1
ATOM 619 C CA . LEU A 1 84 ? -11.936 -5.999 7.559 1.00 98.75 84 LEU A CA 1
ATOM 620 C C . LEU A 1 84 ? -12.128 -6.059 6.037 1.00 98.75 84 LEU A C 1
ATOM 622 O O . LEU A 1 84 ? -11.164 -6.271 5.305 1.00 98.75 84 LEU A O 1
ATOM 626 N N . ALA A 1 85 ? -13.342 -5.790 5.553 1.00 98.75 85 ALA A N 1
ATOM 627 C CA . ALA A 1 85 ? -13.633 -5.808 4.125 1.00 98.75 85 ALA A CA 1
ATOM 628 C C . ALA A 1 85 ? -12.802 -4.782 3.335 1.00 98.75 85 ALA A C 1
ATOM 630 O O . ALA A 1 85 ? -12.404 -5.063 2.206 1.00 98.75 85 ALA A O 1
ATOM 631 N N . GLN A 1 86 ? -12.528 -3.593 3.884 1.00 98.81 86 GLN A N 1
ATOM 632 C CA . GLN A 1 86 ? -11.627 -2.636 3.235 1.00 98.81 86 GLN A CA 1
ATOM 633 C C . GLN A 1 86 ? -10.158 -3.080 3.324 1.00 98.81 86 GLN A C 1
ATOM 635 O O . GLN A 1 86 ? -9.429 -2.938 2.343 1.00 98.81 86 GLN A O 1
ATOM 640 N N . ALA A 1 87 ? -9.726 -3.650 4.452 1.00 98.81 87 ALA A N 1
ATOM 641 C CA . ALA A 1 87 ? -8.366 -4.155 4.630 1.00 98.81 87 ALA A CA 1
ATOM 642 C C . ALA A 1 87 ? -8.028 -5.288 3.643 1.00 98.81 87 ALA A C 1
ATOM 644 O O . ALA A 1 87 ? -6.927 -5.328 3.096 1.00 98.81 87 ALA A O 1
ATOM 645 N N . GLU A 1 88 ? -8.982 -6.174 3.349 1.00 98.75 88 GLU A N 1
ATOM 646 C CA . GLU A 1 88 ? -8.823 -7.225 2.337 1.00 98.75 88 GLU A CA 1
ATOM 647 C C . GLU A 1 88 ? -8.670 -6.655 0.921 1.00 98.75 88 GLU A C 1
ATOM 649 O O . GLU A 1 88 ? -7.818 -7.114 0.160 1.00 98.75 88 GLU A O 1
ATOM 654 N N . VAL A 1 89 ? -9.440 -5.621 0.564 1.00 98.81 89 VAL A N 1
ATOM 655 C CA . VAL A 1 89 ? -9.283 -4.938 -0.733 1.00 98.81 89 VAL A CA 1
ATOM 656 C C . VAL A 1 89 ? -7.951 -4.186 -0.795 1.00 98.81 89 VAL A C 1
ATOM 658 O O . VAL A 1 89 ? -7.283 -4.214 -1.827 1.00 98.81 89 VAL A O 1
ATOM 661 N N . LEU A 1 90 ? -7.507 -3.580 0.311 1.00 98.88 90 LEU A N 1
ATOM 662 C CA . LEU A 1 90 ? -6.179 -2.970 0.398 1.00 98.88 90 LEU A CA 1
ATOM 663 C C . LEU A 1 90 ? -5.084 -4.011 0.146 1.00 98.88 90 LEU A C 1
ATOM 665 O O . LEU A 1 90 ? -4.184 -3.762 -0.654 1.00 98.88 90 LEU A O 1
ATOM 669 N N . LYS A 1 91 ? -5.185 -5.200 0.753 1.00 98.81 91 LYS A N 1
ATOM 670 C CA . LYS A 1 91 ? -4.267 -6.309 0.469 1.00 98.81 91 LYS A CA 1
ATOM 671 C C . LYS A 1 91 ? -4.276 -6.674 -1.018 1.00 98.81 91 LYS A C 1
ATOM 673 O O . LYS A 1 91 ? -3.209 -6.823 -1.601 1.00 98.81 91 LYS A O 1
ATOM 678 N N . GLN A 1 92 ? -5.445 -6.757 -1.653 1.00 98.81 92 GLN A N 1
ATOM 679 C CA . GLN A 1 92 ? -5.532 -7.019 -3.096 1.00 98.81 92 GLN A CA 1
ATOM 680 C C . GLN A 1 92 ? -4.860 -5.920 -3.937 1.00 98.81 92 GLN A C 1
ATOM 682 O O . GLN A 1 92 ? -4.280 -6.227 -4.976 1.00 98.81 92 GLN A O 1
ATOM 687 N N . ALA A 1 93 ? -4.895 -4.656 -3.500 1.00 98.81 93 ALA A N 1
ATOM 688 C CA . ALA A 1 93 ? -4.174 -3.565 -4.160 1.00 98.81 93 ALA A CA 1
ATOM 689 C C . ALA A 1 93 ? -2.649 -3.756 -4.082 1.00 98.81 93 ALA A C 1
ATOM 691 O O . ALA A 1 93 ? -1.945 -3.576 -5.076 1.00 98.81 93 ALA A O 1
ATOM 692 N N . PHE A 1 94 ? -2.148 -4.182 -2.921 1.00 98.88 94 PHE A N 1
ATOM 693 C CA . PHE A 1 94 ? -0.748 -4.558 -2.735 1.00 98.88 94 PHE A CA 1
ATOM 694 C C . PHE A 1 94 ? -0.359 -5.805 -3.549 1.00 98.88 94 PHE A C 1
ATOM 696 O O . PHE A 1 94 ? 0.691 -5.817 -4.185 1.00 98.88 94 PHE A O 1
ATOM 703 N N . ASP A 1 95 ? -1.216 -6.829 -3.607 1.00 98.69 95 ASP A N 1
ATOM 704 C CA . ASP A 1 95 ? -0.988 -8.031 -4.421 1.00 98.69 95 ASP A CA 1
ATOM 705 C C . ASP A 1 95 ? -0.937 -7.687 -5.928 1.00 98.69 95 ASP A C 1
ATOM 707 O O . ASP A 1 95 ? -0.095 -8.206 -6.666 1.00 98.69 95 ASP A O 1
ATOM 711 N N . ALA A 1 96 ? -1.790 -6.766 -6.393 1.00 98.62 96 ALA A N 1
ATOM 712 C CA . ALA A 1 96 ? -1.752 -6.251 -7.762 1.00 98.62 96 ALA A CA 1
ATOM 713 C C . ALA A 1 96 ? -0.456 -5.470 -8.042 1.00 98.62 96 ALA A C 1
ATOM 715 O O . ALA A 1 96 ? 0.190 -5.688 -9.071 1.00 98.62 96 ALA A O 1
ATOM 716 N N . GLN A 1 97 ? -0.020 -4.623 -7.101 1.00 98.56 97 GLN A N 1
ATOM 717 C CA . GLN A 1 97 ? 1.263 -3.933 -7.212 1.00 98.56 97 GLN A CA 1
ATOM 718 C C . GLN A 1 97 ? 2.433 -4.927 -7.221 1.00 98.56 97 GLN A C 1
ATOM 720 O O . GLN A 1 97 ? 3.337 -4.770 -8.035 1.00 98.56 97 GLN A O 1
ATOM 725 N N . ARG A 1 98 ? 2.407 -5.998 -6.419 1.00 98.38 98 ARG A N 1
ATOM 726 C CA . ARG A 1 98 ? 3.410 -7.074 -6.476 1.00 98.38 98 ARG A CA 1
ATOM 727 C C . ARG A 1 98 ? 3.494 -7.695 -7.870 1.00 98.38 98 ARG A C 1
ATOM 729 O O . ARG A 1 98 ? 4.589 -7.835 -8.410 1.00 98.38 98 ARG A O 1
ATOM 736 N N . ALA A 1 99 ? 2.357 -8.060 -8.466 1.00 96.75 99 ALA A N 1
ATOM 737 C CA . ALA A 1 99 ? 2.322 -8.636 -9.813 1.00 96.75 99 ALA A CA 1
ATOM 738 C C . ALA A 1 99 ? 2.937 -7.685 -10.856 1.00 96.75 99 ALA A C 1
ATOM 740 O O . ALA A 1 99 ? 3.720 -8.112 -11.709 1.00 96.75 99 ALA A O 1
ATOM 741 N N . MET A 1 100 ? 2.658 -6.386 -10.727 1.00 97.06 100 MET A N 1
ATOM 742 C CA . MET A 1 100 ? 3.290 -5.339 -11.526 1.00 97.06 100 MET A CA 1
ATOM 743 C C . MET A 1 100 ? 4.811 -5.273 -11.285 1.00 97.06 100 MET A C 1
ATOM 745 O O . MET A 1 100 ? 5.575 -5.205 -12.243 1.00 97.06 100 MET A O 1
ATOM 749 N N . LEU A 1 101 ? 5.290 -5.343 -10.038 1.00 97.75 101 LEU A N 1
ATOM 750 C CA . LEU A 1 101 ? 6.728 -5.309 -9.721 1.00 97.75 101 LEU A CA 1
ATOM 751 C C . LEU A 1 101 ? 7.485 -6.529 -10.281 1.00 97.75 101 LEU A C 1
ATOM 753 O O . LEU A 1 101 ? 8.612 -6.390 -10.760 1.00 97.75 101 LEU A O 1
ATOM 757 N N . VAL A 1 102 ? 6.850 -7.707 -10.319 1.00 96.44 102 VAL A N 1
ATOM 758 C CA . VAL A 1 102 ? 7.390 -8.887 -11.019 1.00 96.44 102 VAL A CA 1
ATOM 759 C C . VAL A 1 102 ? 7.585 -8.590 -12.505 1.00 96.44 102 VAL A C 1
ATOM 761 O O . VAL A 1 102 ? 8.664 -8.844 -13.042 1.00 96.44 102 VAL A O 1
ATOM 764 N N . GLN A 1 103 ? 6.584 -8.011 -13.168 1.00 95.00 103 GLN A N 1
ATOM 765 C CA . GLN A 1 103 ? 6.711 -7.590 -14.563 1.00 95.00 103 GLN A CA 1
ATOM 766 C C . GLN A 1 103 ? 7.834 -6.556 -14.751 1.00 95.00 103 GLN A C 1
ATOM 768 O O . GLN A 1 103 ? 8.662 -6.716 -15.649 1.00 95.00 103 GLN A O 1
ATOM 773 N N . VAL A 1 104 ? 7.918 -5.542 -13.884 1.00 95.56 104 VAL A N 1
ATOM 774 C CA . VAL A 1 104 ? 8.963 -4.499 -13.911 1.00 95.56 104 VAL A CA 1
ATOM 775 C C . VAL A 1 104 ? 10.369 -5.102 -13.828 1.00 95.56 104 VAL A C 1
ATOM 777 O O . VAL A 1 104 ? 11.262 -4.687 -14.565 1.00 95.56 104 VAL A O 1
ATOM 780 N N . SER A 1 105 ? 10.563 -6.132 -12.999 1.00 95.62 105 SER A N 1
ATOM 781 C CA . SER A 1 105 ? 11.853 -6.827 -12.867 1.00 95.62 105 SER A CA 1
ATOM 782 C C . SER A 1 105 ? 12.298 -7.586 -14.128 1.00 95.62 105 SER A C 1
ATOM 784 O O . SER A 1 105 ? 13.483 -7.885 -14.294 1.00 95.62 105 SER A O 1
ATOM 786 N N . LYS A 1 106 ? 11.363 -7.891 -15.034 1.00 94.00 106 LYS A N 1
ATOM 787 C CA . LYS A 1 106 ? 11.601 -8.675 -16.256 1.00 94.00 106 LYS A CA 1
ATOM 788 C C . LYS A 1 106 ? 11.545 -7.828 -17.529 1.00 94.00 106 LYS A C 1
ATOM 790 O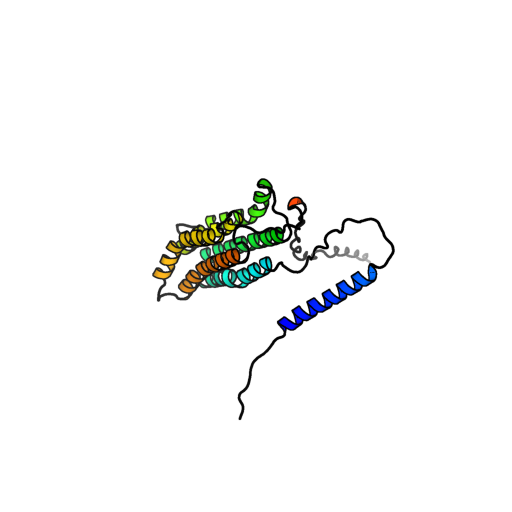 O . LYS A 1 106 ? 12.015 -8.273 -18.575 1.00 94.00 106 LYS A O 1
ATOM 795 N N . CYS A 1 107 ? 11.002 -6.614 -17.451 1.00 94.94 107 CYS A N 1
ATOM 796 C CA . CYS A 1 107 ? 10.761 -5.752 -18.604 1.00 94.94 107 CYS A CA 1
ATOM 797 C C . CYS A 1 107 ? 11.658 -4.512 -18.615 1.00 94.94 107 CYS A C 1
ATOM 799 O O . CYS A 1 107 ? 12.056 -3.995 -17.571 1.00 94.94 107 CYS A O 1
ATOM 801 N N . LYS A 1 108 ? 11.903 -3.985 -19.815 1.00 95.56 108 LYS A N 1
ATOM 802 C CA . LYS A 1 108 ? 12.420 -2.623 -20.007 1.00 95.56 108 LYS A CA 1
ATOM 803 C C . LYS A 1 108 ? 11.312 -1.581 -19.809 1.00 95.56 108 LYS A C 1
ATOM 805 O O . LYS A 1 108 ? 10.137 -1.897 -19.997 1.00 95.56 108 LYS A O 1
ATOM 810 N N . LYS A 1 109 ? 11.689 -0.335 -19.477 1.00 94.88 109 LYS A N 1
ATOM 811 C CA . LYS A 1 109 ? 10.740 0.783 -19.292 1.00 94.88 109 LYS A CA 1
ATOM 812 C C . LYS A 1 109 ? 9.870 0.952 -20.555 1.00 94.88 109 LYS A C 1
ATOM 814 O O . LYS A 1 109 ? 10.440 1.119 -21.637 1.00 94.88 109 LYS A O 1
ATOM 819 N N . PRO A 1 110 ? 8.532 0.892 -20.439 1.00 92.88 110 PRO A N 1
ATOM 820 C CA . PRO A 1 110 ? 7.624 1.002 -21.572 1.00 92.88 110 PRO A CA 1
ATOM 821 C C . PRO A 1 110 ? 7.430 2.460 -22.007 1.00 92.88 110 PRO A C 1
ATOM 823 O O . PRO A 1 110 ? 7.888 3.398 -21.346 1.00 92.88 110 PRO A O 1
ATOM 826 N N . SER A 1 111 ? 6.723 2.656 -23.119 1.00 89.25 111 SER A N 1
ATOM 827 C CA . SER A 1 111 ? 6.217 3.978 -23.497 1.00 89.25 111 SER A CA 1
ATOM 828 C C . SER A 1 111 ? 5.137 4.474 -22.519 1.00 89.25 111 SER A C 1
ATOM 830 O O . SER A 1 111 ? 4.588 3.710 -21.725 1.00 89.25 111 SER A O 1
ATOM 832 N N . GLY A 1 112 ? 4.795 5.766 -22.578 1.00 83.81 112 GLY A N 1
ATOM 833 C CA . GLY A 1 112 ? 3.792 6.353 -21.678 1.00 83.81 112 GLY A CA 1
ATOM 834 C C . GLY A 1 112 ? 2.395 5.726 -21.791 1.00 83.81 112 GLY A C 1
ATOM 835 O O . GLY A 1 112 ? 1.710 5.608 -20.781 1.00 83.81 112 GLY A O 1
ATOM 836 N N . ALA A 1 113 ? 1.985 5.288 -22.987 1.00 84.00 113 ALA A N 1
ATOM 837 C CA . ALA A 1 113 ? 0.686 4.641 -23.194 1.00 84.00 113 ALA A CA 1
ATOM 838 C C . ALA A 1 113 ? 0.642 3.240 -22.558 1.00 84.00 113 ALA A C 1
ATOM 840 O O . ALA A 1 113 ? -0.262 2.941 -21.785 1.00 84.00 113 ALA A O 1
ATOM 841 N N . GLU A 1 114 ? 1.666 2.424 -22.810 1.00 89.06 114 GLU A N 1
ATOM 842 C CA . GLU A 1 114 ? 1.815 1.078 -22.236 1.00 89.06 114 GLU A CA 1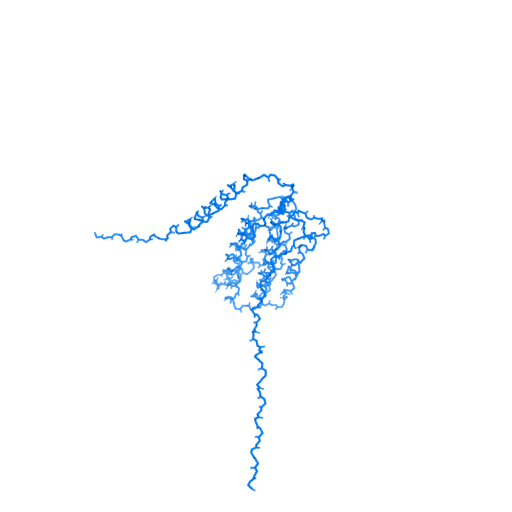
ATOM 843 C C . GLU A 1 114 ? 1.972 1.108 -20.706 1.00 89.06 114 GLU A C 1
ATOM 845 O O . GLU A 1 114 ? 1.544 0.184 -20.017 1.00 89.06 114 GLU A O 1
ATOM 850 N N . MET A 1 115 ? 2.550 2.181 -20.149 1.00 92.94 115 MET A N 1
ATOM 851 C CA . MET A 1 115 ? 2.646 2.361 -18.697 1.00 92.94 115 MET A CA 1
ATOM 852 C C . MET A 1 115 ? 1.264 2.398 -18.031 1.00 92.94 115 MET A C 1
ATOM 854 O O . MET A 1 115 ? 1.109 1.882 -16.925 1.00 92.94 115 MET A O 1
ATOM 858 N N . GLY A 1 116 ? 0.258 2.969 -18.704 1.00 92.94 116 GLY A N 1
ATOM 859 C CA . GLY A 1 116 ? -1.121 2.991 -18.214 1.00 92.94 116 GLY A CA 1
ATOM 860 C C . GLY A 1 116 ? -1.690 1.586 -18.019 1.00 92.94 116 GLY A C 1
ATOM 861 O O . GLY A 1 116 ? -2.293 1.308 -16.984 1.00 92.94 116 GLY A O 1
ATOM 862 N N . ASP A 1 117 ? -1.428 0.683 -18.965 1.00 91.56 117 ASP A N 1
ATOM 863 C CA . ASP A 1 117 ? -1.868 -0.712 -18.880 1.00 91.56 117 ASP A CA 1
ATOM 864 C C . ASP A 1 117 ? -1.146 -1.474 -17.762 1.00 91.56 117 ASP A C 1
ATOM 866 O O . ASP A 1 117 ? -1.774 -2.246 -17.038 1.00 91.56 117 ASP A O 1
ATOM 870 N N . VAL A 1 118 ? 0.150 -1.208 -17.564 1.00 94.19 118 VAL A N 1
ATOM 871 C CA . VAL A 1 118 ? 0.951 -1.824 -16.492 1.00 94.19 118 VAL A CA 1
ATOM 872 C C . VAL A 1 118 ? 0.390 -1.495 -15.105 1.00 94.19 118 VAL A C 1
ATOM 874 O O . VAL A 1 118 ? 0.314 -2.371 -14.245 1.00 94.19 118 VAL A O 1
ATOM 877 N N . VAL A 1 119 ? -0.022 -0.246 -14.865 1.00 95.62 119 VAL A N 1
ATOM 878 C CA . VAL A 1 119 ? -0.494 0.190 -13.536 1.00 95.62 119 VAL A CA 1
ATOM 879 C C . VAL A 1 119 ? -1.994 -0.001 -13.318 1.00 95.62 119 VAL A C 1
ATOM 881 O O . VAL A 1 119 ? -2.476 0.190 -12.198 1.00 95.62 119 VAL A O 1
ATOM 884 N N . LYS A 1 120 ? -2.740 -0.379 -14.361 1.00 96.00 120 LYS A N 1
ATOM 885 C CA . LYS A 1 120 ? -4.207 -0.409 -14.364 1.00 96.00 120 LYS A CA 1
ATOM 886 C C . LYS A 1 120 ? -4.795 -1.231 -13.219 1.00 96.00 120 LYS A C 1
ATOM 888 O O . LYS A 1 120 ? -5.642 -0.724 -12.492 1.00 96.00 120 LYS A O 1
ATOM 893 N N . ALA A 1 121 ? -4.321 -2.461 -13.023 1.00 97.12 121 ALA A N 1
ATOM 894 C CA . ALA A 1 121 ? -4.856 -3.355 -11.993 1.00 97.12 121 ALA A CA 1
ATOM 895 C C . ALA A 1 121 ? -4.695 -2.772 -10.577 1.00 97.12 121 ALA A C 1
ATOM 897 O O . ALA A 1 121 ? -5.615 -2.825 -9.760 1.00 97.12 121 ALA A O 1
ATOM 898 N N . THR A 1 122 ? -3.544 -2.156 -10.296 1.00 98.00 122 THR A N 1
ATOM 899 C CA . THR A 1 122 ? -3.306 -1.456 -9.029 1.00 98.00 122 THR A CA 1
ATOM 900 C C . THR A 1 122 ? -4.228 -0.243 -8.902 1.00 98.00 122 THR A C 1
ATOM 902 O O . THR A 1 122 ? -4.843 -0.054 -7.856 1.00 98.00 122 THR A O 1
ATOM 905 N N . ALA A 1 123 ? -4.370 0.560 -9.962 1.00 98.19 123 ALA A N 1
ATOM 906 C CA . ALA A 1 123 ? -5.221 1.751 -9.967 1.00 98.19 123 ALA A CA 1
ATOM 907 C C . ALA A 1 123 ? -6.706 1.427 -9.727 1.00 98.19 123 ALA A C 1
ATOM 909 O O . ALA A 1 123 ? -7.369 2.114 -8.950 1.00 98.19 123 ALA A O 1
ATOM 910 N N . GLU A 1 124 ? -7.220 0.356 -10.334 1.00 98.56 124 GLU A N 1
ATOM 911 C CA . GLU A 1 124 ? -8.586 -0.128 -10.102 1.00 98.56 124 GLU A CA 1
ATOM 912 C C . GLU A 1 124 ? -8.790 -0.515 -8.632 1.00 98.56 124 GLU A C 1
ATOM 914 O O . GLU A 1 124 ? -9.755 -0.076 -8.003 1.00 98.56 124 GLU A O 1
ATOM 919 N N . LYS A 1 125 ? -7.833 -1.240 -8.036 1.00 98.56 125 LYS A N 1
ATOM 920 C CA . LYS A 1 125 ? -7.902 -1.624 -6.620 1.00 98.56 125 LYS A CA 1
ATOM 921 C C . LYS A 1 125 ? -7.781 -0.444 -5.661 1.00 98.56 125 LYS A C 1
ATOM 923 O O . LYS A 1 125 ? -8.477 -0.432 -4.648 1.00 98.56 125 LYS A O 1
ATOM 928 N N . ILE A 1 126 ? -6.977 0.571 -5.984 1.00 98.69 126 ILE A N 1
ATOM 929 C CA . ILE A 1 126 ? -6.966 1.846 -5.245 1.00 98.69 126 ILE A CA 1
ATOM 930 C C . ILE A 1 126 ? -8.383 2.442 -5.226 1.00 98.69 126 ILE A C 1
ATOM 932 O O . ILE A 1 126 ? -8.887 2.788 -4.156 1.00 98.69 126 ILE A O 1
ATOM 936 N N . GLY A 1 127 ? -9.051 2.501 -6.383 1.00 98.69 127 GLY A N 1
ATOM 937 C CA . GLY A 1 127 ? -10.428 2.990 -6.490 1.00 98.69 127 GLY A CA 1
ATOM 938 C C . GLY A 1 127 ? -11.427 2.164 -5.673 1.00 98.69 127 GLY A C 1
ATOM 939 O O . GLY A 1 127 ? -12.277 2.729 -4.984 1.00 98.69 127 GLY A O 1
ATOM 940 N N . GLU A 1 128 ? -11.302 0.834 -5.677 1.00 98.75 128 GLU A N 1
ATOM 941 C CA . GLU A 1 128 ? -12.138 -0.046 -4.852 1.00 98.75 128 GLU A CA 1
ATOM 942 C C . GLU A 1 128 ? -11.953 0.208 -3.346 1.00 98.75 128 GLU A C 1
ATOM 944 O O . GLU A 1 128 ? -12.944 0.257 -2.617 1.00 98.75 128 GLU A O 1
ATOM 949 N N . VAL A 1 129 ? -10.717 0.415 -2.868 1.00 98.75 129 VAL A N 1
ATOM 950 C CA . VAL A 1 129 ? -10.448 0.772 -1.459 1.00 98.75 129 VAL A CA 1
ATOM 951 C C . VAL A 1 129 ? -11.138 2.083 -1.087 1.00 98.75 129 VAL A C 1
ATOM 953 O O . VAL A 1 129 ? -11.753 2.178 -0.021 1.00 98.75 129 VAL A O 1
ATOM 956 N N . GLN A 1 130 ? -11.059 3.085 -1.963 1.00 98.69 130 GLN A N 1
ATOM 957 C CA . GLN A 1 130 ? -11.681 4.392 -1.739 1.00 98.69 130 GLN A CA 1
ATOM 958 C C . GLN A 1 130 ? -13.212 4.310 -1.744 1.00 98.69 130 GLN A C 1
ATOM 960 O O . GLN A 1 130 ? -13.880 4.944 -0.929 1.00 98.69 130 GLN A O 1
ATOM 965 N N . ALA A 1 131 ? -13.783 3.463 -2.601 1.00 98.44 131 ALA A N 1
ATOM 966 C CA . ALA A 1 131 ? -15.224 3.243 -2.676 1.00 98.44 131 ALA A CA 1
ATOM 967 C C . ALA A 1 131 ? -15.813 2.546 -1.433 1.00 98.44 131 ALA A C 1
ATOM 969 O O . ALA A 1 131 ? -17.027 2.578 -1.235 1.00 98.44 131 ALA A O 1
ATOM 970 N N . LYS A 1 132 ? -14.984 1.932 -0.575 1.00 97.81 132 LYS A N 1
ATOM 971 C CA . LYS A 1 132 ? -15.428 1.303 0.684 1.00 97.81 132 LYS A CA 1
ATOM 972 C C . LYS A 1 132 ? -15.764 2.303 1.791 1.00 97.81 132 LYS A C 1
ATOM 974 O O . LYS A 1 132 ? -16.265 1.885 2.831 1.00 97.81 132 LYS A O 1
ATOM 979 N N . VAL A 1 133 ? -15.500 3.597 1.608 1.00 98.12 133 VAL A N 1
ATOM 980 C CA . VAL A 1 133 ? -15.824 4.609 2.619 1.00 98.12 133 VAL A CA 1
ATOM 981 C C . VAL A 1 133 ? -17.334 4.801 2.728 1.00 98.12 133 VAL A C 1
ATOM 983 O O . VAL A 1 133 ? -17.964 5.419 1.871 1.00 98.12 133 VAL A O 1
ATOM 986 N N . ASP A 1 134 ? -17.903 4.361 3.849 1.00 96.94 134 ASP A N 1
ATOM 987 C CA . ASP A 1 134 ? -19.262 4.711 4.251 1.00 96.94 134 ASP A CA 1
ATOM 988 C C . ASP A 1 134 ? -19.238 5.781 5.351 1.00 96.94 134 ASP A C 1
ATOM 990 O O . ASP A 1 134 ? -18.818 5.541 6.484 1.00 96.94 134 ASP A O 1
ATOM 994 N N . ARG A 1 135 ? -19.751 6.975 5.032 1.00 96.50 135 ARG A N 1
ATOM 995 C CA . ARG A 1 135 ? -19.857 8.106 5.973 1.00 96.50 135 ARG A CA 1
ATOM 996 C C . ARG A 1 135 ? -20.817 7.847 7.138 1.00 96.50 135 ARG A C 1
ATOM 998 O O . ARG A 1 135 ? -20.819 8.623 8.090 1.00 96.50 135 ARG A O 1
ATOM 1005 N N . ARG A 1 136 ? -21.659 6.814 7.052 1.00 97.62 136 ARG A N 1
ATOM 1006 C CA . ARG A 1 136 ? -22.601 6.404 8.105 1.00 97.62 136 ARG A CA 1
ATOM 1007 C C . ARG A 1 136 ? -22.027 5.316 9.012 1.00 97.62 136 ARG A C 1
ATOM 1009 O O . ARG A 1 136 ? -22.632 5.026 10.042 1.00 97.62 136 ARG A O 1
ATOM 1016 N N . SER A 1 137 ? -20.886 4.731 8.650 1.00 97.69 137 SER A N 1
ATOM 1017 C CA . SER A 1 137 ? -20.241 3.692 9.447 1.00 97.69 137 SER A CA 1
ATOM 1018 C C . SER A 1 137 ? -19.781 4.229 10.807 1.00 97.69 137 SER A C 1
ATOM 1020 O O . SER A 1 137 ? -19.192 5.308 10.910 1.00 97.69 137 SER A O 1
ATOM 1022 N N . ALA A 1 138 ? -19.968 3.424 11.857 1.00 97.38 138 ALA A N 1
ATOM 1023 C CA . ALA A 1 138 ? -19.370 3.670 13.171 1.00 97.38 138 ALA A CA 1
ATOM 1024 C C . ALA A 1 138 ? -17.827 3.627 13.135 1.00 97.38 138 ALA A C 1
ATOM 1026 O O . ALA A 1 138 ? -17.163 4.231 13.977 1.00 97.38 138 ALA A O 1
ATOM 1027 N N . SER A 1 139 ? -17.268 2.956 12.127 1.00 97.94 139 SER A N 1
ATOM 1028 C CA . SER A 1 139 ? -15.840 2.812 11.853 1.00 97.94 139 SER A CA 1
ATOM 1029 C C . SER A 1 139 ? -15.343 3.795 10.785 1.00 97.94 139 SER A C 1
ATOM 1031 O O . SER A 1 139 ? -14.254 3.609 10.248 1.00 97.94 139 SER A O 1
ATOM 1033 N N . PHE A 1 140 ? -16.092 4.867 10.484 1.00 98.62 140 PHE A N 1
ATOM 1034 C CA . PHE A 1 140 ? -15.755 5.840 9.434 1.00 98.62 140 PHE A CA 1
ATOM 1035 C C . PHE A 1 140 ? -14.291 6.309 9.462 1.00 98.62 140 PHE A C 1
ATOM 1037 O O . PHE A 1 140 ? -13.653 6.371 8.416 1.00 98.62 140 PHE A O 1
ATOM 1044 N N . ASN A 1 141 ? -13.730 6.601 10.642 1.00 98.62 141 ASN A N 1
ATOM 1045 C CA . ASN A 1 141 ? -12.346 7.077 10.738 1.00 98.62 141 ASN A CA 1
ATOM 1046 C C . ASN A 1 141 ? -11.323 6.032 10.250 1.00 98.62 141 ASN A C 1
ATOM 1048 O O . ASN A 1 141 ? -10.305 6.421 9.686 1.00 98.62 141 ASN A O 1
ATOM 1052 N N . TYR A 1 142 ? -11.583 4.728 10.420 1.00 98.69 142 TYR A N 1
ATOM 1053 C CA . TYR A 1 142 ? -10.742 3.674 9.835 1.00 98.69 142 TYR A CA 1
ATOM 1054 C C . TYR A 1 142 ? -10.812 3.724 8.313 1.00 98.69 142 TYR A C 1
ATOM 1056 O O . TYR A 1 142 ? -9.780 3.794 7.645 1.00 98.69 142 TYR A O 1
ATOM 1064 N N . LEU A 1 143 ? -12.041 3.752 7.791 1.00 98.75 143 LEU A N 1
ATOM 1065 C CA . LEU A 1 143 ? -12.295 3.713 6.357 1.00 98.75 143 LEU A CA 1
ATOM 1066 C C . LEU A 1 143 ? -11.686 4.919 5.639 1.00 98.75 143 LEU A C 1
ATOM 1068 O O . LEU A 1 143 ? -11.045 4.778 4.596 1.00 98.75 143 LEU A O 1
ATOM 1072 N N . GLN A 1 144 ? -11.852 6.101 6.234 1.00 98.75 144 GLN A N 1
ATOM 1073 C CA . GLN A 1 144 ? -11.322 7.354 5.716 1.00 98.75 144 GLN A CA 1
ATOM 1074 C C . GLN A 1 144 ? -9.793 7.397 5.783 1.00 98.75 144 GLN A C 1
ATOM 1076 O O . GLN A 1 144 ? -9.166 7.841 4.826 1.00 98.75 144 GLN A O 1
ATOM 1081 N N . ALA A 1 145 ? -9.181 6.927 6.880 1.00 98.75 145 ALA A N 1
ATOM 1082 C CA . ALA A 1 145 ? -7.724 6.922 7.019 1.00 98.75 145 ALA A CA 1
ATOM 1083 C C . ALA A 1 145 ? -7.054 6.132 5.886 1.00 98.75 145 ALA A C 1
ATOM 1085 O O . ALA A 1 145 ? -6.138 6.631 5.237 1.00 98.75 145 ALA A O 1
ATOM 1086 N N . VAL A 1 146 ? -7.549 4.924 5.609 1.00 98.69 146 VAL A N 1
ATOM 1087 C CA . VAL A 1 146 ? -7.009 4.069 4.545 1.00 98.69 146 VAL A CA 1
ATOM 1088 C C . VAL A 1 146 ? -7.324 4.636 3.161 1.00 98.69 146 VAL A C 1
ATOM 1090 O O . VAL A 1 146 ? -6.445 4.665 2.306 1.00 98.69 146 VAL A O 1
ATOM 1093 N N . SER A 1 147 ? -8.544 5.132 2.934 1.00 98.69 147 SER A N 1
ATOM 1094 C CA . SER A 1 147 ? -8.945 5.720 1.647 1.00 98.69 147 SER A CA 1
ATOM 1095 C C . SER A 1 147 ? -8.116 6.943 1.248 1.00 98.69 147 SER A C 1
ATOM 1097 O O . SER A 1 147 ? -7.884 7.165 0.059 1.00 98.69 147 SER A O 1
ATOM 1099 N N . GLU A 1 148 ? -7.698 7.764 2.211 1.00 98.31 148 GLU A N 1
ATOM 1100 C CA . GLU A 1 148 ? -6.844 8.921 1.927 1.00 98.31 148 GLU A CA 1
ATOM 1101 C C . GLU A 1 148 ? -5.372 8.542 1.754 1.00 98.31 148 GLU A C 1
ATOM 1103 O O . GLU A 1 148 ? -4.665 9.214 1.010 1.00 98.31 148 GLU A O 1
ATOM 1108 N N . ALA A 1 149 ? -4.920 7.454 2.383 1.00 98.69 149 ALA A N 1
ATOM 1109 C CA . ALA A 1 149 ? -3.532 7.010 2.302 1.00 98.69 149 ALA A CA 1
ATOM 1110 C C . ALA A 1 149 ? -3.242 6.065 1.123 1.00 98.69 149 ALA A C 1
ATOM 1112 O O . ALA A 1 149 ? -2.124 6.043 0.613 1.00 98.69 149 ALA A O 1
ATOM 1113 N N . VAL A 1 150 ? -4.232 5.308 0.636 1.00 98.81 150 VAL A N 1
ATOM 1114 C CA . VAL A 1 150 ? -4.054 4.320 -0.446 1.00 98.81 150 VAL A CA 1
ATOM 1115 C C . VAL A 1 150 ? -3.483 4.876 -1.771 1.00 98.81 150 VAL A C 1
ATOM 1117 O O . VAL A 1 150 ? -2.765 4.125 -2.439 1.00 98.81 150 VAL A O 1
ATOM 1120 N N . PRO A 1 151 ? -3.646 6.167 -2.151 1.00 98.69 151 PRO A N 1
ATOM 1121 C CA . PRO A 1 151 ? -2.926 6.744 -3.293 1.00 98.69 151 PRO A CA 1
ATOM 1122 C C . PRO A 1 151 ? -1.390 6.704 -3.170 1.00 98.69 151 PRO A C 1
ATOM 1124 O O . PRO A 1 151 ? -0.692 6.934 -4.160 1.00 98.69 151 PRO A O 1
ATOM 1127 N N . ALA A 1 152 ? -0.839 6.353 -2.001 1.00 98.75 152 ALA A N 1
ATOM 1128 C CA . ALA A 1 152 ? 0.577 6.029 -1.828 1.00 98.75 152 ALA A CA 1
ATOM 1129 C C . ALA A 1 152 ? 1.066 4.972 -2.830 1.00 98.75 152 ALA A C 1
ATOM 1131 O O . ALA A 1 152 ? 2.186 5.073 -3.321 1.00 98.75 152 ALA A O 1
ATOM 1132 N N . LEU A 1 153 ? 0.221 3.999 -3.199 1.00 98.75 153 LEU A N 1
ATOM 1133 C CA . LEU A 1 153 ? 0.532 2.977 -4.209 1.00 98.75 153 LEU A CA 1
ATOM 1134 C C . LEU A 1 153 ? 0.820 3.579 -5.600 1.00 98.75 153 LEU A C 1
ATOM 1136 O O . LEU A 1 153 ? 1.461 2.935 -6.427 1.00 98.75 153 LEU A O 1
ATOM 1140 N N . GLY A 1 154 ? 0.420 4.830 -5.843 1.00 98.19 154 GLY A N 1
ATOM 11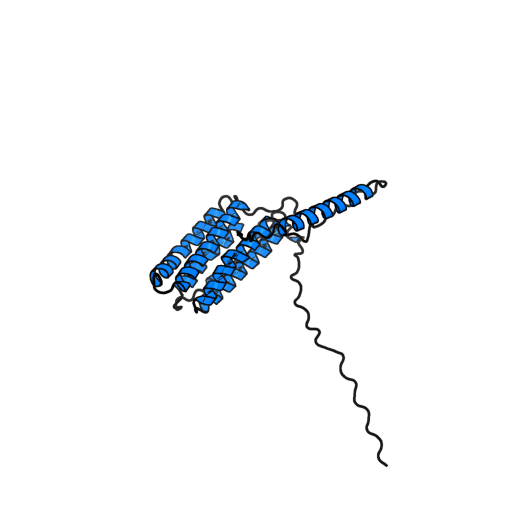41 C CA . GLY A 1 154 ? 0.762 5.597 -7.041 1.00 98.19 154 GLY A CA 1
ATOM 1142 C C . GLY A 1 154 ? 2.226 6.047 -7.127 1.00 98.19 154 GLY A C 1
ATOM 1143 O O . GLY A 1 154 ? 2.605 6.623 -8.146 1.00 98.19 154 GLY A O 1
ATOM 1144 N N . TRP A 1 155 ? 3.067 5.766 -6.118 1.00 98.69 155 TRP A N 1
ATOM 1145 C CA . TRP A 1 155 ? 4.499 6.119 -6.101 1.00 98.69 155 TRP A CA 1
ATOM 1146 C C . TRP A 1 155 ? 5.255 5.671 -7.362 1.00 98.69 155 TRP A C 1
ATOM 1148 O O . TRP A 1 155 ? 6.225 6.305 -7.765 1.00 98.69 155 TRP A O 1
ATOM 1158 N N . VAL A 1 156 ? 4.785 4.603 -8.011 1.00 98.06 156 VAL A N 1
ATOM 1159 C CA . VAL A 1 156 ? 5.355 4.015 -9.234 1.00 98.06 156 VAL A CA 1
ATOM 1160 C C . VAL A 1 156 ? 5.364 4.982 -10.426 1.00 98.06 156 VAL A C 1
ATOM 1162 O O . VAL A 1 156 ? 6.146 4.801 -11.357 1.00 98.06 156 VAL A O 1
ATOM 1165 N N . MET A 1 157 ? 4.521 6.020 -10.382 1.00 96.69 157 MET A N 1
ATOM 1166 C CA . MET A 1 157 ? 4.435 7.090 -11.382 1.00 96.69 157 MET A CA 1
ATOM 1167 C C . MET A 1 157 ? 5.192 8.363 -10.973 1.00 96.69 157 MET A C 1
ATOM 1169 O O . MET A 1 157 ? 5.189 9.343 -11.717 1.00 96.69 157 MET A O 1
ATOM 1173 N N . ILE A 1 158 ? 5.822 8.379 -9.795 1.00 97.94 158 ILE A N 1
ATOM 1174 C CA . ILE A 1 158 ? 6.503 9.550 -9.241 1.00 97.94 158 ILE A CA 1
ATOM 1175 C C . ILE A 1 158 ? 8.002 9.453 -9.517 1.00 97.94 158 ILE A C 1
ATOM 1177 O O . ILE A 1 158 ? 8.684 8.527 -9.079 1.00 97.94 158 ILE A O 1
ATOM 1181 N N . GLU A 1 159 ? 8.538 10.449 -10.217 1.00 96.00 159 GLU A N 1
ATOM 1182 C CA . GLU A 1 159 ? 9.975 10.573 -10.459 1.00 96.00 159 GLU A CA 1
ATOM 1183 C C . GLU A 1 159 ? 10.629 11.487 -9.410 1.00 96.00 159 GLU A C 1
ATOM 1185 O O . GLU A 1 159 ? 10.009 12.409 -8.882 1.00 96.00 159 GLU A O 1
ATOM 1190 N N . LYS A 1 160 ? 11.916 11.251 -9.131 1.00 97.00 160 LYS A N 1
ATOM 1191 C CA . LYS A 1 160 ? 12.787 11.982 -8.184 1.00 97.00 160 LYS A CA 1
ATOM 1192 C C . LYS A 1 160 ? 12.457 11.802 -6.700 1.00 97.00 160 LYS A C 1
ATOM 1194 O O . LYS A 1 160 ? 13.393 11.675 -5.915 1.00 97.00 160 LYS A O 1
ATOM 1199 N N . THR A 1 161 ? 11.183 11.781 -6.310 1.00 97.69 161 THR A N 1
ATOM 1200 C CA . THR A 1 161 ? 10.760 11.749 -4.894 1.00 97.69 161 THR A CA 1
ATOM 1201 C C . THR A 1 161 ? 9.611 10.768 -4.592 1.00 97.69 161 THR A C 1
ATOM 1203 O O . THR A 1 161 ? 8.635 11.157 -3.948 1.00 97.69 161 THR A O 1
ATOM 1206 N N . PRO A 1 162 ? 9.695 9.483 -4.990 1.00 98.38 162 PRO A N 1
ATOM 1207 C CA . PRO A 1 162 ? 8.612 8.525 -4.746 1.00 98.38 162 PRO A CA 1
ATOM 1208 C C . PRO A 1 162 ? 8.426 8.153 -3.264 1.00 98.38 162 PRO A C 1
ATOM 1210 O O . PRO A 1 162 ? 7.295 7.994 -2.820 1.00 98.38 162 PRO A O 1
ATOM 1213 N N . ALA A 1 163 ? 9.496 8.051 -2.466 1.00 98.44 163 ALA A N 1
ATOM 1214 C CA . ALA A 1 163 ? 9.371 7.782 -1.028 1.00 98.44 163 ALA A CA 1
ATOM 1215 C C . ALA A 1 163 ? 8.707 8.953 -0.261 1.00 98.44 163 ALA A C 1
ATOM 1217 O O . ALA A 1 163 ? 7.756 8.702 0.478 1.00 98.44 163 ALA A O 1
ATOM 1218 N N . PRO A 1 164 ? 9.097 10.229 -0.486 1.00 98.50 164 PRO A N 1
ATOM 1219 C CA . PRO A 1 164 ? 8.348 11.372 0.039 1.00 98.50 164 PRO A CA 1
ATOM 1220 C C . PRO A 1 164 ? 6.856 11.365 -0.322 1.00 98.50 164 PRO A C 1
ATOM 1222 O O . PRO A 1 164 ? 6.037 11.638 0.549 1.00 98.50 164 PRO A O 1
ATOM 1225 N N . HIS A 1 165 ? 6.489 10.970 -1.549 1.00 98.62 165 HIS A N 1
ATOM 1226 C CA . HIS A 1 165 ? 5.078 10.815 -1.941 1.00 98.62 165 HIS A CA 1
ATOM 1227 C C . HIS A 1 165 ? 4.331 9.817 -1.045 1.00 98.62 165 HIS A C 1
ATOM 1229 O O . HIS A 1 165 ? 3.233 10.111 -0.583 1.00 98.62 165 HIS A O 1
ATOM 1235 N N . VAL A 1 166 ? 4.921 8.653 -0.746 1.00 98.75 166 VAL A N 1
ATOM 1236 C CA . VAL A 1 166 ? 4.300 7.661 0.157 1.00 98.75 166 VAL A CA 1
ATOM 1237 C C . VAL A 1 166 ? 4.026 8.264 1.539 1.00 98.75 166 VAL A C 1
ATOM 1239 O O . VAL A 1 166 ? 2.936 8.087 2.086 1.00 98.75 166 VAL A O 1
ATOM 1242 N N . ASN A 1 167 ? 4.987 9.015 2.080 1.00 98.06 167 ASN A N 1
ATOM 1243 C CA . ASN A 1 167 ? 4.857 9.682 3.374 1.00 98.06 167 ASN A CA 1
ATOM 1244 C C . ASN A 1 167 ? 3.754 10.755 3.359 1.00 98.06 167 ASN A C 1
ATOM 1246 O O . ASN A 1 167 ? 2.907 10.798 4.252 1.00 98.06 167 ASN A O 1
ATOM 1250 N N . GLU A 1 168 ? 3.715 11.589 2.317 1.00 98.31 168 GLU A N 1
ATOM 1251 C CA . GLU A 1 168 ? 2.677 12.608 2.132 1.00 98.31 168 GLU A CA 1
ATOM 1252 C C . GLU A 1 168 ? 1.275 11.995 2.091 1.00 98.31 168 GLU A C 1
ATOM 1254 O O . GLU A 1 168 ? 0.381 12.476 2.787 1.00 98.31 168 GLU A O 1
ATOM 1259 N N . MET A 1 169 ? 1.092 10.894 1.356 1.00 98.38 169 MET A N 1
ATOM 1260 C CA . MET A 1 169 ? -0.198 10.203 1.290 1.00 98.38 169 MET A CA 1
ATOM 1261 C C . MET A 1 169 ? -0.595 9.602 2.645 1.00 98.38 169 MET A C 1
ATOM 1263 O O . MET A 1 169 ? -1.745 9.737 3.062 1.00 98.38 169 MET A O 1
ATOM 1267 N N . TRP A 1 170 ? 0.344 9.015 3.399 1.00 98.25 170 TRP A N 1
ATOM 1268 C CA . TRP A 1 170 ? 0.057 8.600 4.778 1.00 98.25 170 TRP A CA 1
ATOM 1269 C C . TRP A 1 170 ? -0.411 9.776 5.649 1.00 98.25 170 TRP A C 1
ATOM 1271 O O . TRP A 1 170 ? -1.365 9.637 6.419 1.00 98.25 170 TRP A O 1
ATOM 1281 N N . ASN A 1 171 ? 0.217 10.947 5.520 1.00 97.69 171 ASN A N 1
ATOM 1282 C CA . ASN A 1 171 ? -0.146 12.119 6.316 1.00 97.69 171 ASN A CA 1
ATOM 1283 C C . ASN A 1 171 ? -1.582 12.604 6.053 1.00 97.69 171 ASN A C 1
ATOM 1285 O O . ASN A 1 171 ? -2.197 13.146 6.973 1.00 97.69 171 ASN A O 1
ATOM 1289 N N . CYS A 1 172 ? -2.154 12.348 4.869 1.00 97.31 172 CYS A N 1
ATOM 1290 C CA . CYS A 1 172 ? -3.584 12.562 4.615 1.00 97.31 172 CYS A CA 1
ATOM 1291 C C . CYS A 1 172 ? -4.452 11.665 5.524 1.00 97.31 172 CYS A C 1
ATOM 1293 O O . CYS A 1 172 ? -5.317 12.143 6.260 1.00 97.31 172 CYS A O 1
ATOM 1295 N N . GLY A 1 173 ? -4.144 10.366 5.595 1.00 97.69 173 GLY A N 1
ATOM 1296 C CA . GLY A 1 173 ? -4.854 9.416 6.461 1.00 97.69 173 GLY A CA 1
ATOM 1297 C C . GLY A 1 173 ? -4.617 9.607 7.969 1.00 97.69 173 GLY A C 1
ATOM 1298 O O . GLY A 1 173 ? -5.494 9.304 8.789 1.00 97.69 173 GLY A O 1
ATOM 1299 N N . ALA A 1 174 ? -3.457 10.147 8.355 1.00 97.75 174 ALA A N 1
ATOM 1300 C CA . ALA A 1 174 ? -2.998 10.236 9.743 1.00 97.75 174 ALA A CA 1
ATOM 1301 C C . ALA A 1 174 ? -3.936 11.036 10.667 1.00 97.75 174 ALA A C 1
ATOM 1303 O O . ALA A 1 174 ? -4.048 10.737 11.863 1.00 97.75 174 ALA A O 1
ATOM 1304 N N . TYR A 1 175 ? -4.651 12.028 10.127 1.00 96.94 175 TYR A N 1
ATOM 1305 C CA . TYR A 1 175 ? -5.632 12.801 10.890 1.00 96.94 175 TYR A CA 1
ATOM 1306 C C . TYR A 1 175 ? -6.773 11.916 11.412 1.00 96.94 175 TYR A C 1
ATOM 1308 O O . TYR A 1 175 ? -7.127 11.976 12.594 1.00 96.94 175 TYR A O 1
ATOM 1316 N N . ASN A 1 176 ? -7.323 11.050 10.557 1.00 98.38 176 ASN A N 1
ATOM 1317 C CA . ASN A 1 176 ? -8.384 10.126 10.950 1.00 98.38 176 ASN A CA 1
ATOM 1318 C C . ASN A 1 176 ? -7.845 9.018 11.862 1.00 98.38 176 ASN A C 1
ATOM 1320 O O . ASN A 1 176 ? -8.494 8.675 12.850 1.00 98.38 176 ASN A O 1
ATOM 1324 N N . GLN A 1 177 ? -6.619 8.545 11.625 1.00 98.62 177 GLN A N 1
ATOM 1325 C CA . GLN A 1 177 ? -5.965 7.589 12.519 1.00 98.62 177 GLN A CA 1
ATOM 1326 C C . GLN A 1 177 ? -5.778 8.139 13.943 1.00 98.62 177 GLN A C 1
ATOM 1328 O O . GLN A 1 177 ? -6.045 7.441 14.923 1.00 98.62 177 GLN A O 1
ATOM 1333 N N . THR A 1 178 ? -5.414 9.416 14.080 1.00 98.56 178 THR A N 1
ATOM 1334 C CA . THR A 1 178 ? -5.270 10.068 15.390 1.00 98.56 178 THR A CA 1
ATOM 1335 C C . THR A 1 178 ? -6.588 10.074 16.168 1.00 98.56 178 THR A C 1
ATOM 1337 O O . THR A 1 178 ? -6.586 9.856 17.381 1.00 98.56 178 THR A O 1
ATOM 1340 N N . LYS A 1 179 ? -7.730 10.257 15.489 1.00 98.44 179 LYS A N 1
ATOM 1341 C CA . LYS A 1 179 ? -9.054 10.187 16.130 1.00 98.44 179 LYS A CA 1
ATOM 1342 C C . LYS A 1 179 ? -9.344 8.803 16.697 1.00 98.44 179 LYS A C 1
ATOM 1344 O O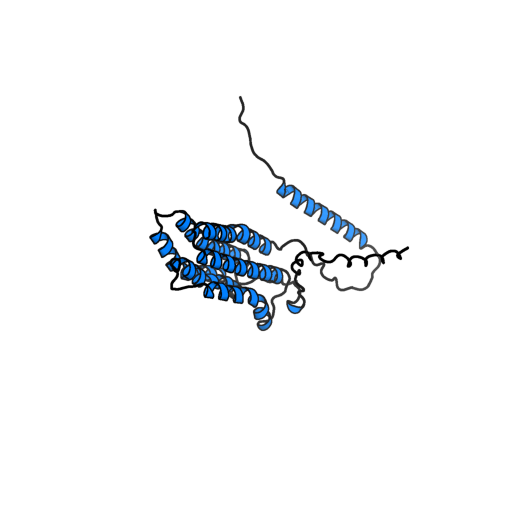 . LYS A 1 179 ? -9.850 8.707 17.810 1.00 98.44 179 LYS A O 1
ATOM 1349 N N . ILE A 1 180 ? -8.987 7.747 15.966 1.00 98.44 180 ILE A N 1
ATOM 1350 C CA . ILE A 1 180 ? -9.132 6.362 16.431 1.00 98.44 180 ILE A CA 1
ATOM 1351 C C . ILE A 1 180 ? -8.294 6.152 17.694 1.00 98.44 180 ILE A C 1
ATOM 1353 O O . ILE A 1 180 ? -8.805 5.688 18.715 1.00 98.44 180 ILE A O 1
ATOM 1357 N N . LEU A 1 181 ? -7.021 6.563 17.654 1.00 98.62 181 LEU A N 1
ATOM 1358 C CA . LEU A 1 181 ? -6.129 6.461 18.805 1.00 98.62 181 LEU A CA 1
ATOM 1359 C C . LEU A 1 181 ? -6.691 7.196 20.025 1.00 98.62 181 LEU A C 1
ATOM 1361 O O . LEU A 1 181 ? -6.691 6.648 21.121 1.00 98.62 181 LEU A O 1
ATOM 1365 N N . GLN A 1 182 ? -7.198 8.417 19.852 1.00 98.50 182 GLN A N 1
ATOM 1366 C CA . GLN A 1 182 ? -7.807 9.187 20.940 1.00 98.50 182 GLN A CA 1
ATOM 1367 C C . GLN A 1 182 ? -9.083 8.531 21.478 1.00 98.50 182 GLN A C 1
ATOM 1369 O O . GLN A 1 182 ? -9.287 8.490 22.691 1.00 98.50 182 GLN A O 1
ATOM 1374 N N . GLN A 1 183 ? -9.930 8.002 20.593 1.00 97.94 183 GLN A N 1
ATOM 1375 C CA . GLN A 1 183 ? -11.195 7.373 20.960 1.00 97.94 183 GLN A CA 1
ATOM 1376 C C . GLN A 1 183 ? -10.986 6.154 21.862 1.00 97.94 183 GLN A C 1
ATOM 1378 O O . GLN A 1 183 ? -11.714 6.014 22.851 1.00 97.94 183 GLN A O 1
ATOM 1383 N N . PHE A 1 184 ? -10.002 5.310 21.542 1.00 98.25 184 PHE A N 1
ATOM 1384 C CA . PHE A 1 184 ? -9.794 4.009 22.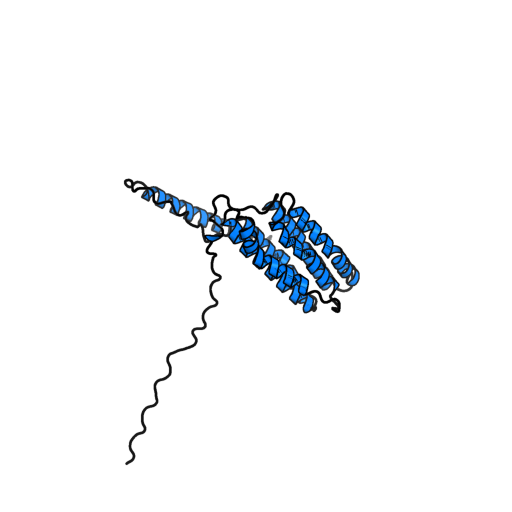187 1.00 98.25 184 PHE A CA 1
ATOM 1385 C C . PHE A 1 184 ? -8.639 3.963 23.194 1.00 98.25 184 PHE A C 1
ATOM 1387 O O . PHE A 1 184 ? -8.447 2.937 23.849 1.00 98.25 184 PHE A O 1
ATOM 1394 N N . LYS A 1 185 ? -7.896 5.062 23.382 1.00 97.88 185 LYS A N 1
ATOM 1395 C CA . LYS A 1 185 ? -6.785 5.128 24.343 1.00 97.88 185 LYS A CA 1
ATOM 1396 C C . LYS A 1 185 ? -7.251 4.743 25.749 1.00 97.88 185 LYS A C 1
ATOM 1398 O O . LYS A 1 185 ? -8.118 5.405 26.315 1.00 97.88 185 LYS A O 1
ATOM 1403 N N . GLY A 1 186 ? -6.644 3.694 26.309 1.00 97.69 186 GLY A N 1
ATOM 1404 C CA . GLY A 1 186 ? -6.980 3.173 27.638 1.00 97.69 186 GLY A CA 1
ATOM 1405 C C . GLY A 1 186 ? -8.354 2.500 27.731 1.00 97.69 186 GLY A C 1
ATOM 1406 O O . GLY A 1 186 ? -8.826 2.267 28.839 1.00 97.69 186 GLY A O 1
ATOM 1407 N N . LYS A 1 187 ? -9.008 2.222 26.595 1.00 98.12 187 LYS A N 1
ATOM 1408 C CA . LYS A 1 187 ? -10.326 1.571 26.529 1.00 98.12 187 LYS A CA 1
ATOM 1409 C C . LYS A 1 187 ? -10.275 0.235 25.800 1.00 98.12 187 LYS A C 1
ATOM 1411 O O . LYS A 1 187 ? -10.887 -0.717 26.262 1.00 98.12 187 LYS A O 1
ATOM 1416 N N . ASP A 1 188 ? -9.573 0.181 24.670 1.00 97.81 188 ASP A N 1
ATOM 1417 C CA . ASP A 1 188 ? -9.500 -1.013 23.828 1.00 97.81 188 ASP A CA 1
ATOM 1418 C C . ASP A 1 188 ? -8.142 -1.083 23.116 1.00 97.81 188 ASP A C 1
ATOM 1420 O O . ASP A 1 188 ? -7.876 -0.348 22.162 1.00 97.81 188 ASP A O 1
ATOM 1424 N N . GLU A 1 189 ? -7.268 -1.971 23.587 1.00 98.06 189 GLU A N 1
ATOM 1425 C CA . GLU A 1 189 ? -5.937 -2.158 23.004 1.00 98.06 189 GLU A CA 1
ATOM 1426 C C . GLU A 1 189 ? -5.980 -2.803 21.613 1.00 98.06 189 GLU A C 1
ATOM 1428 O O . GLU A 1 189 ? -5.108 -2.515 20.797 1.00 98.06 189 GLU A O 1
ATOM 1433 N N . ALA A 1 190 ? -6.996 -3.609 21.281 1.00 98.06 190 ALA A N 1
ATOM 1434 C CA . ALA A 1 190 ? -7.099 -4.208 19.949 1.00 98.06 190 ALA A CA 1
ATOM 1435 C C . ALA A 1 190 ? -7.336 -3.128 18.882 1.00 98.06 190 ALA A C 1
ATOM 1437 O O . ALA A 1 190 ? -6.701 -3.143 17.823 1.00 98.06 190 ALA A O 1
ATOM 1438 N N . GLN A 1 191 ? -8.179 -2.141 19.198 1.00 98.44 191 GLN A N 1
ATOM 1439 C CA . GLN A 1 191 ? -8.407 -0.962 18.356 1.00 98.44 191 GLN A CA 1
ATOM 1440 C C . GLN A 1 191 ? -7.120 -0.136 18.202 1.00 98.44 191 GLN A C 1
ATOM 1442 O O . GLN A 1 191 ? -6.744 0.241 17.091 1.00 98.44 191 GLN A O 1
ATOM 1447 N N . ILE A 1 192 ? -6.389 0.093 19.300 1.00 98.62 192 ILE A N 1
ATOM 1448 C CA . ILE A 1 192 ? -5.106 0.811 19.267 1.00 98.62 192 ILE A CA 1
ATOM 1449 C C . ILE A 1 192 ? -4.068 0.078 18.411 1.00 98.62 192 ILE A C 1
ATOM 1451 O O . ILE A 1 192 ? -3.393 0.712 17.598 1.00 98.62 192 ILE A O 1
ATOM 1455 N N . SER A 1 193 ? -3.939 -1.241 18.557 1.00 98.56 193 SER A N 1
ATOM 1456 C CA . SER A 1 193 ? -3.026 -2.054 17.752 1.00 98.56 193 SER A CA 1
ATOM 1457 C C . SER A 1 193 ? -3.386 -2.007 16.270 1.00 98.56 193 SER A C 1
ATOM 1459 O O . SER A 1 193 ? -2.502 -1.777 15.448 1.00 98.56 193 SER A O 1
ATOM 1461 N N . CYS A 1 194 ? -4.669 -2.138 15.917 1.00 98.69 194 CYS A N 1
ATOM 1462 C CA . CYS A 1 194 ? -5.122 -2.027 14.529 1.00 98.69 194 CYS A CA 1
ATOM 1463 C C . CYS A 1 194 ? -4.817 -0.641 13.933 1.00 98.69 194 CYS A C 1
ATOM 1465 O O . CYS A 1 194 ? -4.333 -0.534 12.805 1.00 98.69 194 CYS A O 1
ATOM 1467 N N . ALA A 1 195 ? -5.049 0.427 14.702 1.00 98.38 195 ALA A N 1
ATOM 1468 C CA . ALA A 1 195 ? -4.773 1.801 14.288 1.00 98.38 195 ALA A CA 1
ATOM 1469 C C . ALA A 1 195 ? -3.275 2.117 14.148 1.00 98.38 195 ALA A C 1
ATOM 1471 O O . ALA A 1 195 ? -2.897 3.011 13.393 1.00 98.38 195 ALA A O 1
ATOM 1472 N N . LYS A 1 196 ? -2.399 1.417 14.871 1.00 98.62 196 LYS A N 1
ATOM 1473 C CA . LYS A 1 196 ? -0.946 1.518 14.673 1.00 98.62 196 LYS A CA 1
ATOM 1474 C C . LYS A 1 196 ? -0.504 0.717 13.452 1.00 98.62 196 LYS A C 1
ATOM 1476 O O . LYS A 1 196 ? 0.210 1.258 12.620 1.00 98.62 196 LYS A O 1
ATOM 1481 N N . ALA A 1 197 ? -0.999 -0.510 13.292 1.00 98.56 197 ALA A N 1
ATOM 1482 C CA . ALA A 1 197 ? -0.639 -1.373 12.168 1.00 98.56 197 ALA A CA 1
ATOM 1483 C C . ALA A 1 197 ? -0.974 -0.758 10.800 1.00 98.56 197 ALA A C 1
ATOM 1485 O O . ALA A 1 197 ? -0.183 -0.889 9.872 1.00 98.56 197 ALA A O 1
ATOM 1486 N N . MET A 1 198 ? -2.080 -0.006 10.676 1.00 97.19 198 MET A N 1
ATOM 1487 C CA . MET A 1 198 ? -2.364 0.712 9.422 1.00 97.19 198 MET A CA 1
ATOM 1488 C C . MET A 1 198 ? -1.257 1.704 9.032 1.00 97.19 198 MET A C 1
ATOM 1490 O O . MET A 1 198 ? -1.000 1.872 7.847 1.00 97.19 198 MET A O 1
ATOM 1494 N N . LYS A 1 199 ? -0.590 2.346 10.004 1.00 98.19 199 LYS A N 1
ATOM 1495 C CA . LYS A 1 199 ? 0.526 3.269 9.753 1.00 98.19 199 LYS A CA 1
ATOM 1496 C C . LYS A 1 199 ? 1.772 2.514 9.306 1.00 98.19 199 LYS A C 1
ATOM 1498 O O . LYS A 1 199 ? 2.447 2.955 8.378 1.00 98.19 199 LYS A O 1
ATOM 1503 N N . GLU A 1 200 ? 2.074 1.403 9.974 1.00 98.69 200 GLU A N 1
ATOM 1504 C CA . GLU A 1 200 ? 3.290 0.624 9.718 1.00 98.69 200 GLU A CA 1
ATOM 1505 C C . GLU A 1 200 ? 3.351 0.104 8.276 1.00 98.69 200 GLU A C 1
ATOM 1507 O O . GLU A 1 200 ? 4.430 0.090 7.689 1.00 98.69 200 GLU A O 1
ATOM 1512 N N . ILE A 1 201 ? 2.200 -0.166 7.643 1.00 98.75 201 ILE A N 1
ATOM 1513 C CA . ILE A 1 201 ? 2.131 -0.464 6.203 1.00 98.75 201 ILE A CA 1
ATOM 1514 C C . ILE A 1 201 ? 2.821 0.625 5.368 1.00 98.75 201 ILE A C 1
ATOM 1516 O O . ILE A 1 201 ? 3.662 0.325 4.522 1.00 98.75 201 ILE A O 1
ATOM 1520 N N . PHE A 1 202 ? 2.470 1.895 5.582 1.00 98.62 202 PHE A N 1
ATOM 1521 C CA . PHE A 1 202 ? 2.981 2.996 4.761 1.00 98.62 202 PHE A CA 1
ATOM 1522 C C . PHE A 1 202 ? 4.425 3.359 5.109 1.00 98.62 202 PHE A C 1
ATOM 1524 O O . PHE A 1 202 ? 5.188 3.722 4.218 1.00 98.62 202 PHE A O 1
ATOM 1531 N N . VAL A 1 203 ? 4.828 3.197 6.372 1.00 98.62 203 VAL A N 1
ATOM 1532 C CA . VAL A 1 203 ? 6.232 3.347 6.793 1.00 98.62 203 VAL A CA 1
ATOM 1533 C C . VAL A 1 203 ? 7.112 2.286 6.126 1.00 98.62 203 VAL A C 1
ATOM 1535 O O . VAL A 1 203 ? 8.183 2.602 5.601 1.00 98.62 203 VAL A O 1
ATOM 1538 N N . ALA A 1 204 ? 6.661 1.031 6.100 1.00 98.62 204 ALA A N 1
ATOM 1539 C CA . ALA A 1 204 ? 7.390 -0.047 5.447 1.00 98.62 204 ALA A CA 1
ATOM 1540 C C . ALA A 1 204 ? 7.400 0.101 3.919 1.00 98.62 204 ALA A C 1
ATOM 1542 O O . ALA A 1 204 ? 8.441 -0.124 3.302 1.00 98.62 204 ALA A O 1
ATOM 1543 N N . LEU A 1 205 ? 6.303 0.567 3.309 1.00 98.81 205 LEU A N 1
ATOM 1544 C CA . LEU A 1 205 ? 6.276 0.906 1.885 1.00 98.81 205 LEU A CA 1
ATOM 1545 C C . LEU A 1 205 ? 7.258 2.041 1.554 1.00 98.81 205 LEU A C 1
ATOM 1547 O O . LEU A 1 205 ? 8.011 1.929 0.590 1.00 98.81 205 LEU A O 1
ATOM 1551 N N . GLU A 1 206 ? 7.303 3.113 2.352 1.00 98.62 206 GLU A N 1
ATOM 1552 C CA . GLU A 1 206 ? 8.267 4.210 2.173 1.00 98.62 206 GLU A CA 1
ATOM 1553 C C . GLU A 1 206 ? 9.706 3.679 2.216 1.00 98.62 206 GLU A C 1
ATOM 1555 O O . GLU A 1 206 ? 10.523 4.014 1.353 1.00 98.62 206 GLU A O 1
ATOM 1560 N N . LYS A 1 207 ? 10.007 2.813 3.192 1.00 98.62 207 LYS A N 1
ATOM 1561 C CA . LYS A 1 207 ? 11.310 2.155 3.314 1.00 98.62 207 LYS A CA 1
ATOM 1562 C C . LYS A 1 207 ? 11.633 1.314 2.076 1.00 98.62 207 LYS A C 1
ATOM 1564 O O . LYS A 1 207 ? 12.700 1.501 1.494 1.00 98.62 207 LYS A O 1
ATOM 1569 N N . PHE A 1 208 ? 10.707 0.459 1.640 1.00 98.62 208 PHE A N 1
ATOM 1570 C CA . PHE A 1 208 ? 10.860 -0.360 0.436 1.00 98.62 208 PHE A CA 1
ATOM 1571 C C . PHE A 1 208 ? 11.186 0.500 -0.793 1.00 98.62 208 PHE A C 1
ATOM 1573 O O . PHE A 1 208 ? 12.157 0.231 -1.504 1.00 98.62 208 PHE A O 1
ATOM 1580 N N . VAL A 1 209 ? 10.417 1.570 -1.015 1.00 98.62 209 VAL A N 1
ATOM 1581 C CA . VAL A 1 209 ? 10.609 2.492 -2.143 1.00 98.62 209 VAL A CA 1
ATOM 1582 C C . VAL A 1 209 ? 11.959 3.199 -2.051 1.00 98.62 209 VAL A C 1
ATOM 1584 O O . VAL A 1 209 ? 12.661 3.328 -3.050 1.00 98.62 209 VAL A O 1
ATOM 1587 N N . LYS A 1 210 ? 12.367 3.630 -0.857 1.00 98.00 210 LYS A N 1
ATOM 1588 C CA . LYS A 1 210 ? 13.660 4.290 -0.645 1.00 98.00 210 LYS A CA 1
ATOM 1589 C C . LYS A 1 210 ? 14.847 3.372 -0.949 1.00 98.00 210 LYS A C 1
ATOM 1591 O O . LYS A 1 210 ? 15.856 3.851 -1.467 1.00 98.00 210 LYS A O 1
ATOM 1596 N N . GLU A 1 211 ? 14.734 2.091 -0.609 1.00 97.62 211 GLU A N 1
ATOM 1597 C CA . GLU A 1 211 ? 15.793 1.090 -0.776 1.00 97.62 211 GLU A CA 1
ATOM 1598 C C . GLU A 1 211 ? 15.892 0.563 -2.215 1.00 97.62 211 GLU A C 1
ATOM 1600 O O . GLU A 1 211 ? 17.001 0.313 -2.682 1.00 97.62 211 GLU A O 1
ATOM 1605 N N . ASN A 1 212 ? 14.766 0.443 -2.930 1.00 97.31 212 ASN A N 1
ATOM 1606 C CA . ASN A 1 212 ? 14.707 -0.228 -4.238 1.00 97.31 212 ASN A CA 1
ATOM 1607 C C . ASN A 1 212 ? 14.408 0.708 -5.423 1.00 97.31 212 ASN A C 1
ATOM 1609 O O . ASN A 1 212 ? 14.647 0.337 -6.568 1.00 97.31 212 ASN A O 1
ATOM 1613 N N . HIS A 1 213 ? 13.852 1.899 -5.173 1.00 97.31 213 HIS A N 1
ATOM 1614 C CA . HIS A 1 213 ? 13.283 2.788 -6.196 1.00 97.31 213 HIS A CA 1
ATOM 1615 C C . HIS A 1 213 ? 13.510 4.268 -5.885 1.00 97.31 213 HIS A C 1
ATOM 1617 O O . HIS A 1 213 ? 12.602 5.100 -5.936 1.00 97.31 213 HIS A O 1
ATOM 1623 N N . ARG A 1 214 ? 14.747 4.618 -5.527 1.00 96.44 214 ARG A N 1
ATOM 1624 C CA . ARG A 1 214 ? 15.068 5.892 -4.867 1.00 96.44 214 ARG A CA 1
ATOM 1625 C C . ARG A 1 214 ? 14.633 7.136 -5.646 1.00 96.44 214 ARG A C 1
ATOM 1627 O O . ARG A 1 214 ? 14.237 8.124 -5.032 1.00 96.44 214 ARG A O 1
ATOM 1634 N N . THR A 1 215 ? 14.721 7.107 -6.975 1.00 96.31 215 THR A N 1
ATOM 1635 C CA . THR A 1 215 ? 14.384 8.246 -7.853 1.00 96.31 215 THR A CA 1
ATOM 1636 C C . THR A 1 215 ? 13.237 7.954 -8.820 1.00 96.31 215 THR A C 1
ATOM 1638 O O . THR A 1 215 ? 13.023 8.717 -9.761 1.00 96.31 215 THR A O 1
ATOM 1641 N N . GLY A 1 216 ? 12.506 6.866 -8.600 1.00 96.62 216 GLY A N 1
ATOM 1642 C CA . GLY A 1 216 ? 11.411 6.404 -9.446 1.00 96.62 216 GLY A CA 1
ATOM 1643 C C . GLY A 1 216 ? 11.451 4.890 -9.618 1.00 96.62 216 GLY A C 1
ATOM 1644 O O . GLY A 1 216 ? 12.393 4.232 -9.180 1.00 96.62 216 GLY A O 1
ATOM 1645 N N . LEU A 1 217 ? 10.423 4.347 -10.267 1.00 97.50 217 LEU A N 1
ATOM 1646 C CA . LEU A 1 217 ? 10.338 2.922 -10.570 1.00 97.50 217 LEU A CA 1
ATOM 1647 C C . LEU A 1 217 ? 11.535 2.469 -11.425 1.00 97.50 217 LEU A C 1
ATOM 1649 O O . LEU A 1 217 ? 11.760 2.980 -12.526 1.00 97.50 217 LEU A O 1
ATOM 1653 N N . GLU A 1 218 ? 12.289 1.499 -10.913 1.00 96.75 218 GLU A N 1
ATOM 1654 C CA . GLU A 1 218 ? 13.498 0.966 -11.546 1.00 96.75 218 GLU A CA 1
ATOM 1655 C C . GLU A 1 218 ? 13.149 -0.282 -12.358 1.00 96.75 218 GLU A C 1
ATOM 1657 O O . GLU A 1 218 ? 12.723 -1.297 -11.812 1.00 96.75 218 GLU A O 1
ATOM 1662 N N . TRP A 1 219 ? 13.316 -0.180 -13.675 1.00 96.19 219 TRP A N 1
ATOM 1663 C CA . TRP A 1 219 ? 13.054 -1.248 -14.640 1.00 96.19 219 TRP A CA 1
ATOM 1664 C C . TRP A 1 219 ? 14.317 -2.046 -14.931 1.00 96.19 219 TRP A C 1
ATOM 1666 O O . TRP A 1 219 ? 15.428 -1.542 -14.760 1.00 96.19 219 TRP A O 1
ATOM 1676 N N . ASN A 1 220 ? 14.163 -3.254 -15.468 1.00 94.69 220 ASN A N 1
ATOM 1677 C CA . ASN A 1 220 ? 15.299 -4.035 -15.935 1.00 94.69 220 ASN A CA 1
ATOM 1678 C C . ASN A 1 220 ? 15.780 -3.525 -17.311 1.00 94.69 220 ASN A C 1
ATOM 1680 O O . ASN A 1 220 ? 15.103 -3.745 -18.319 1.00 94.69 220 ASN A O 1
ATOM 1684 N N . PRO A 1 221 ? 16.966 -2.892 -17.417 1.00 92.62 221 PRO A N 1
ATOM 1685 C CA . PRO A 1 221 ? 17.455 -2.357 -18.691 1.00 92.62 221 PRO A CA 1
ATOM 1686 C C . PRO A 1 221 ? 17.772 -3.448 -19.725 1.00 92.62 221 PRO A C 1
ATOM 1688 O O . PRO A 1 221 ? 17.881 -3.148 -20.911 1.00 92.62 221 PRO A O 1
ATOM 1691 N N . LYS A 1 222 ? 17.919 -4.704 -19.289 1.00 92.44 222 LYS A N 1
ATOM 1692 C CA . LYS A 1 222 ? 18.130 -5.882 -20.141 1.00 92.44 222 LYS A CA 1
ATOM 1693 C C . LYS A 1 222 ? 16.853 -6.717 -20.308 1.00 92.44 222 LYS A C 1
ATOM 1695 O O . LYS A 1 222 ? 16.919 -7.826 -20.828 1.00 92.44 222 LYS A O 1
ATOM 1700 N N . GLY A 1 223 ? 15.716 -6.210 -19.833 1.00 91.75 223 GLY A N 1
ATOM 1701 C CA . GLY A 1 223 ? 14.434 -6.897 -19.887 1.00 91.75 223 GLY A CA 1
ATOM 1702 C C . GLY A 1 223 ? 13.809 -6.914 -21.282 1.00 91.75 223 GLY A C 1
ATOM 1703 O O . GLY A 1 223 ? 14.184 -6.150 -22.177 1.00 91.75 223 GLY A O 1
ATOM 1704 N N . VAL A 1 224 ? 12.803 -7.772 -21.443 1.00 93.62 224 VAL A N 1
ATOM 1705 C CA . VAL A 1 224 ? 11.982 -7.845 -22.663 1.00 93.62 224 VAL A CA 1
ATOM 1706 C C . VAL A 1 224 ? 11.058 -6.629 -22.782 1.00 93.62 224 VAL A C 1
ATOM 1708 O O . VAL A 1 224 ? 10.899 -5.855 -21.834 1.00 93.62 224 VAL A O 1
ATOM 1711 N N . ALA A 1 225 ? 10.446 -6.415 -23.949 1.00 93.12 225 ALA A N 1
ATOM 1712 C CA . ALA A 1 225 ? 9.379 -5.418 -24.049 1.00 93.12 225 ALA A CA 1
ATOM 1713 C C . ALA A 1 225 ? 8.156 -5.841 -23.220 1.00 93.12 225 ALA A C 1
ATOM 1715 O O . ALA A 1 225 ? 7.850 -7.026 -23.125 1.00 93.12 225 ALA A O 1
ATOM 1716 N N . VAL A 1 226 ? 7.410 -4.874 -22.674 1.00 91.19 226 VAL A N 1
ATOM 1717 C CA . VAL A 1 226 ? 6.163 -5.154 -21.938 1.00 91.19 226 VAL A CA 1
ATOM 1718 C C . VAL A 1 226 ? 5.176 -5.961 -22.789 1.00 91.19 226 VAL A C 1
ATOM 1720 O O . VAL A 1 226 ? 4.597 -6.920 -22.291 1.00 91.19 226 VAL A O 1
ATOM 1723 N N . ALA A 1 227 ? 5.053 -5.652 -24.083 1.00 88.62 227 ALA A N 1
ATOM 1724 C CA . ALA A 1 227 ? 4.208 -6.402 -25.017 1.00 88.62 227 ALA A CA 1
ATOM 1725 C C . ALA A 1 227 ? 4.658 -7.862 -25.250 1.00 88.62 227 ALA A C 1
ATOM 1727 O O . ALA A 1 227 ? 3.860 -8.702 -25.659 1.00 88.62 227 ALA A O 1
ATOM 1728 N N . GLU A 1 228 ? 5.931 -8.175 -25.002 1.00 88.00 228 GLU A N 1
ATOM 1729 C CA . GLU A 1 228 ? 6.502 -9.521 -25.141 1.00 88.00 228 GLU A CA 1
ATOM 1730 C C . GLU A 1 228 ? 6.423 -10.317 -23.831 1.00 88.00 228 GLU A C 1
ATOM 1732 O O . GLU A 1 228 ? 6.627 -11.534 -23.829 1.00 88.00 228 GLU A O 1
ATOM 1737 N N . TYR A 1 229 ? 6.112 -9.650 -22.715 1.00 87.00 229 TYR A N 1
ATOM 1738 C CA . TYR A 1 229 ? 5.994 -10.278 -21.410 1.00 87.00 229 TYR A CA 1
ATOM 1739 C C . TYR A 1 229 ? 4.741 -11.151 -21.338 1.00 87.00 229 TYR A C 1
ATOM 1741 O O . TYR A 1 229 ? 3.630 -10.699 -21.061 1.00 87.00 229 TYR A O 1
ATOM 1749 N N . LYS A 1 230 ? 4.933 -12.450 -21.556 1.00 75.19 230 LYS A N 1
ATOM 1750 C CA . LYS A 1 230 ? 3.946 -13.477 -21.229 1.00 75.19 230 LYS A CA 1
ATOM 1751 C C . LYS A 1 230 ? 4.129 -13.798 -19.753 1.00 75.19 230 LYS A C 1
ATOM 1753 O O . LYS A 1 230 ? 5.026 -14.555 -19.400 1.00 75.19 230 LYS A O 1
ATOM 1758 N N . GLY A 1 231 ? 3.355 -13.142 -18.890 1.00 63.00 231 GLY A N 1
ATOM 1759 C CA . GLY A 1 231 ? 3.448 -13.361 -17.449 1.00 63.00 231 GLY A CA 1
ATOM 1760 C C . GLY A 1 231 ? 3.363 -14.843 -17.079 1.00 63.00 231 GLY A C 1
ATOM 1761 O O . GLY A 1 231 ? 2.764 -15.638 -17.805 1.00 63.00 231 GLY A O 1
ATOM 1762 N N . ALA A 1 232 ? 3.941 -15.211 -15.935 1.00 51.59 232 ALA A N 1
ATOM 1763 C CA . ALA A 1 232 ? 3.628 -16.489 -15.313 1.00 51.59 232 ALA A CA 1
ATOM 1764 C C . ALA A 1 232 ? 2.117 -16.499 -15.051 1.00 51.59 232 ALA A C 1
ATOM 1766 O O . ALA A 1 232 ? 1.621 -15.758 -14.199 1.00 51.59 232 ALA A O 1
ATOM 1767 N N . ALA A 1 233 ? 1.374 -17.264 -15.850 1.00 37.38 233 ALA A N 1
ATOM 1768 C CA . ALA A 1 233 ? -0.033 -17.500 -15.593 1.00 37.38 233 ALA A CA 1
ATOM 1769 C C . ALA A 1 233 ? -0.151 -18.025 -14.158 1.00 37.38 233 ALA A C 1
ATOM 1771 O O . ALA A 1 233 ? 0.578 -18.945 -13.779 1.00 37.38 233 ALA A O 1
ATOM 1772 N N . LEU A 1 234 ? -1.049 -17.439 -13.360 1.00 33.78 234 LEU A N 1
ATOM 1773 C CA . LEU A 1 234 ? -1.484 -18.076 -12.119 1.00 33.78 234 LEU A CA 1
ATOM 1774 C C . LEU A 1 234 ? -1.829 -19.533 -12.462 1.00 33.78 234 LEU A C 1
ATOM 1776 O O . LEU A 1 234 ? -2.549 -19.740 -13.449 1.00 33.78 234 LEU A O 1
ATOM 1780 N N . PRO A 1 235 ? -1.311 -20.536 -11.725 1.00 35.78 235 PRO A N 1
ATOM 1781 C CA . PRO A 1 235 ? -1.697 -21.911 -11.977 1.00 35.78 235 PRO A CA 1
ATOM 1782 C C . PRO A 1 235 ? -3.229 -21.968 -11.925 1.00 35.78 235 PRO A C 1
ATOM 1784 O O . PRO A 1 235 ? -3.818 -21.442 -10.972 1.00 35.78 235 PRO A O 1
ATOM 1787 N N . PRO A 1 236 ? -3.894 -22.515 -12.959 1.00 36.56 236 PRO A N 1
ATOM 1788 C CA . PRO A 1 236 ? -5.338 -22.646 -12.925 1.00 36.56 236 PRO A CA 1
ATOM 1789 C C . PRO A 1 236 ? -5.717 -23.427 -11.659 1.00 36.56 236 PRO A C 1
ATOM 1791 O O . PRO A 1 236 ? -4.987 -24.352 -11.280 1.00 36.56 236 PRO A O 1
ATOM 1794 N N . PRO A 1 237 ? -6.825 -23.069 -10.981 1.00 38.19 237 PRO A N 1
ATOM 1795 C CA . PRO A 1 237 ? -7.321 -23.874 -9.875 1.00 38.19 237 PRO A CA 1
ATOM 1796 C C . PRO A 1 237 ? -7.443 -25.323 -10.362 1.00 38.19 237 PRO A C 1
ATOM 1798 O O . PRO A 1 237 ? -7.801 -25.519 -11.531 1.00 38.19 237 PRO A O 1
ATOM 1801 N N . PRO A 1 238 ? -7.125 -26.332 -9.525 1.00 37.09 238 PRO A N 1
ATOM 1802 C CA . PRO A 1 238 ? -7.237 -27.716 -9.944 1.00 37.09 238 PRO A CA 1
ATOM 1803 C C . PRO A 1 238 ? -8.634 -27.912 -10.518 1.00 37.09 238 PRO A C 1
ATOM 1805 O O . PRO A 1 238 ? -9.631 -27.691 -9.826 1.00 37.09 238 PRO A O 1
ATOM 1808 N N . LEU A 1 239 ? -8.698 -28.254 -11.807 1.00 38.94 239 LEU A N 1
ATOM 1809 C CA . LEU A 1 239 ? -9.942 -28.659 -12.432 1.00 38.94 239 LEU A CA 1
ATOM 1810 C C . LEU A 1 239 ? -10.461 -29.805 -11.574 1.00 38.94 239 LEU A C 1
ATOM 1812 O O . LEU A 1 239 ? -9.821 -30.853 -11.479 1.00 38.94 239 LEU A O 1
ATOM 1816 N N . ALA A 1 240 ? -11.590 -29.586 -10.904 1.00 46.97 240 ALA A N 1
ATOM 1817 C CA . ALA A 1 240 ? -12.332 -30.675 -10.313 1.00 46.97 240 ALA A CA 1
ATOM 1818 C C . ALA A 1 240 ? -12.608 -31.655 -11.457 1.00 46.97 240 ALA A C 1
ATOM 1820 O O . ALA A 1 240 ? -13.363 -31.344 -12.379 1.00 46.97 240 ALA A O 1
ATOM 1821 N N . VAL A 1 241 ? -11.940 -32.809 -11.432 1.00 41.72 241 VAL A N 1
ATOM 1822 C CA . VAL A 1 241 ? -12.187 -33.919 -12.352 1.00 41.72 241 VAL A CA 1
ATOM 1823 C C . VAL A 1 241 ? -13.532 -34.523 -11.947 1.00 41.72 241 VAL A C 1
ATOM 1825 O O . VAL A 1 241 ? -13.616 -35.545 -11.276 1.00 41.72 241 VAL A O 1
ATOM 1828 N N . GLY A 1 242 ? -14.603 -33.802 -12.265 1.00 44.69 242 GLY A N 1
ATOM 1829 C CA . GLY A 1 242 ? -15.984 -34.223 -12.124 1.00 44.69 242 GLY A CA 1
ATOM 1830 C C . GLY A 1 242 ? -16.493 -34.665 -13.484 1.00 44.69 242 GLY A C 1
ATOM 1831 O O . GLY A 1 242 ? -16.718 -33.834 -14.358 1.00 44.69 242 GLY A O 1
ATOM 1832 N N . GLY A 1 243 ? -16.673 -35.974 -13.650 1.00 37.44 243 GLY A N 1
ATOM 1833 C CA . GLY A 1 243 ? -17.324 -36.553 -14.823 1.00 37.44 243 GLY A CA 1
ATOM 1834 C C . GLY A 1 243 ? -16.673 -37.849 -15.280 1.00 37.44 243 GLY A C 1
ATOM 1835 O O . GLY A 1 243 ? -16.059 -37.892 -16.341 1.00 37.44 243 GLY A O 1
ATOM 1836 N N . GLY A 1 244 ? -16.802 -38.913 -14.483 1.00 51.53 244 GLY A N 1
ATOM 1837 C CA . GLY A 1 244 ? -16.610 -40.265 -15.008 1.00 51.53 244 GLY A CA 1
ATOM 1838 C C . GLY A 1 244 ? -17.613 -40.553 -16.140 1.00 51.53 244 GLY A C 1
ATOM 1839 O O . GLY A 1 244 ? -18.653 -39.891 -16.217 1.00 51.53 244 GLY A O 1
ATOM 1840 N N . PRO A 1 245 ? -17.317 -41.514 -17.030 1.00 50.00 245 PRO A N 1
ATOM 1841 C CA . PRO A 1 245 ? -18.211 -41.875 -18.126 1.00 50.00 245 PRO A CA 1
ATOM 1842 C C . PRO A 1 245 ? -19.591 -42.310 -17.595 1.00 50.00 245 PRO A C 1
ATOM 1844 O O . PRO A 1 245 ? -19.669 -42.883 -16.503 1.00 50.00 245 PRO A O 1
ATOM 1847 N N . PRO A 1 246 ? -20.684 -42.042 -18.336 1.00 52.81 246 PRO A N 1
ATOM 1848 C CA . PRO A 1 246 ? -22.029 -42.404 -17.904 1.00 52.81 246 PRO A CA 1
ATOM 1849 C C . PRO A 1 246 ? -22.141 -43.922 -17.673 1.00 52.81 246 PRO A C 1
ATOM 1851 O O . PRO A 1 246 ? -21.524 -44.698 -18.411 1.00 52.81 246 PRO A O 1
ATOM 1854 N N . PRO A 1 247 ? -22.911 -44.363 -16.660 1.00 58.00 247 PRO A N 1
ATOM 1855 C CA . PRO A 1 247 ? -23.066 -45.780 -16.360 1.00 58.00 247 PRO A CA 1
ATOM 1856 C C . PRO A 1 247 ? -23.727 -46.528 -17.532 1.00 58.00 247 PRO A C 1
ATOM 1858 O O . PRO A 1 247 ? -24.583 -45.960 -18.219 1.00 58.00 247 PRO A O 1
ATOM 1861 N N . PRO A 1 248 ? -23.347 -47.797 -17.771 1.00 61.28 248 PRO A N 1
ATOM 1862 C CA . PRO A 1 248 ? -23.914 -48.601 -18.846 1.00 61.28 248 PRO A CA 1
ATOM 1863 C C . PRO A 1 248 ? -25.418 -48.860 -18.627 1.00 61.28 248 PRO A C 1
ATOM 1865 O O . PRO A 1 248 ? -25.872 -48.928 -17.481 1.00 61.28 248 PRO A O 1
ATOM 1868 N N . PRO A 1 249 ? -26.200 -49.016 -19.711 1.00 66.06 249 PRO A N 1
ATOM 1869 C CA . PRO A 1 249 ? -27.634 -49.271 -19.626 1.00 66.06 249 PRO A CA 1
ATOM 1870 C C . PRO A 1 249 ? -27.941 -50.625 -18.955 1.00 66.06 249 PRO A C 1
ATOM 1872 O O . PRO A 1 249 ? -27.165 -51.574 -19.104 1.00 66.06 249 PRO A O 1
ATOM 1875 N N . PRO A 1 250 ? -29.071 -50.738 -18.231 1.00 70.38 250 PRO A N 1
ATOM 1876 C CA . PRO A 1 250 ? -29.461 -51.973 -17.557 1.00 70.38 250 PRO A CA 1
ATOM 1877 C C . PRO A 1 250 ? -29.799 -53.095 -18.559 1.00 70.38 250 PRO A C 1
ATOM 1879 O O . PRO A 1 250 ? -30.315 -52.814 -19.645 1.00 70.38 250 PRO A O 1
ATOM 1882 N N . PRO A 1 251 ? -29.535 -54.369 -18.205 1.00 71.19 251 PRO A N 1
ATOM 1883 C CA . PRO A 1 251 ? -29.843 -55.510 -19.061 1.00 71.19 251 PRO A CA 1
ATOM 1884 C C . PRO A 1 251 ? -31.363 -55.714 -19.221 1.00 71.19 251 PRO A C 1
ATOM 1886 O O . PRO A 1 251 ? -32.126 -55.406 -18.300 1.00 71.19 251 PRO A O 1
ATOM 1889 N N . PRO A 1 252 ? -31.815 -56.247 -20.372 1.00 72.94 252 PRO A N 1
ATOM 1890 C CA . PRO A 1 252 ? -33.229 -56.501 -20.625 1.00 72.94 252 PRO A CA 1
ATOM 1891 C C . PRO A 1 252 ? -33.786 -57.603 -19.705 1.00 72.94 252 PRO A C 1
ATOM 1893 O O . PRO A 1 252 ? -33.054 -58.529 -19.339 1.00 72.94 252 PRO A O 1
ATOM 1896 N N . PRO A 1 253 ? -35.078 -57.527 -19.334 1.00 75.12 253 PRO A N 1
ATOM 1897 C CA . PRO A 1 253 ? -35.712 -58.520 -18.476 1.00 75.12 253 PRO A CA 1
ATOM 1898 C C . PRO A 1 253 ? -35.827 -59.886 -19.177 1.00 75.12 253 PRO A C 1
ATOM 1900 O O . PRO A 1 253 ? -36.007 -59.938 -20.398 1.00 75.12 253 PRO A O 1
ATOM 1903 N N . PRO A 1 254 ? -35.742 -60.996 -18.419 1.00 71.44 254 PRO A N 1
ATOM 1904 C CA . PRO A 1 254 ? -35.898 -62.334 -18.973 1.00 71.44 254 PRO A CA 1
ATOM 1905 C C . PRO A 1 254 ? -37.337 -62.575 -19.467 1.00 71.44 254 PRO A C 1
ATOM 1907 O O . PRO A 1 254 ? -38.283 -62.017 -18.901 1.00 71.44 254 PRO A O 1
ATOM 1910 N N . PRO A 1 255 ? -37.515 -63.407 -20.510 1.00 64.50 255 PRO A N 1
ATOM 1911 C CA . PRO A 1 255 ? -38.832 -63.731 -21.042 1.00 64.50 255 PRO A CA 1
ATOM 1912 C C . PRO A 1 255 ? -39.668 -64.537 -20.029 1.00 64.50 255 PRO A C 1
ATOM 1914 O O . PRO A 1 255 ? -39.108 -65.358 -19.296 1.00 64.50 255 PRO A O 1
ATOM 1917 N N . PRO A 1 256 ? -40.994 -64.308 -19.973 1.00 68.00 256 PRO A N 1
ATOM 1918 C CA . PRO A 1 256 ? -41.901 -65.071 -19.119 1.00 68.00 256 PRO A CA 1
ATOM 1919 C C . PRO A 1 256 ? -42.062 -66.528 -19.605 1.00 68.00 256 PRO A C 1
ATOM 1921 O O . PRO A 1 256 ? -41.790 -66.797 -20.779 1.00 68.00 256 PRO A O 1
ATOM 1924 N N . PRO A 1 257 ? -42.471 -67.449 -18.706 1.00 64.38 257 PRO A N 1
ATOM 1925 C CA . PRO A 1 257 ? -42.627 -68.877 -18.998 1.00 64.38 257 PRO A CA 1
ATOM 1926 C C . PRO A 1 257 ? -43.717 -69.183 -20.030 1.00 64.38 257 PRO A C 1
ATOM 1928 O O . PRO A 1 257 ? -44.719 -68.433 -20.086 1.00 64.38 257 PRO A O 1
#

Foldseek 3Di:
DDDDDDDDDPVVVVVVVVVVVVVVVVVVVVVVVPPDDDDPDDPPPPPPPPPDQDPLLVLLVVLLVPLLVQLLVLLVVVPFVLLNVLSVLLSQLSVLLSLLLSLQAFADDADPVVVCVSCVSSVVSLVVLLVSQDPPDPCNLSSQLCNQQSCLSVLQVAFQASLVSLVVSNVRSVVSLVVQCVVCPVNDVSSVSSSVSSSVSSVSVSVSCCVQPVGHRHGDNPHHHSVPDPDDPDPPDPPPPPDDPDDDDDDDDDDDD